Protein 6EDK (pdb70)

Foldseek 3Di:
DLDAAEEEEEADDDVVVQVLVCVSVHHYDYDADDDDPPDPSPPRHQAYEYEHRDDQHAQVNLVVQPLRYKYKAFAPPPAEFEPPRLLVCQQQVHWGWIFIFRDHNDGPQGFTQDIDTDDDDQFDFLQRSVVVRVVRSVVVCSVCVVCSVPSNGSGHGGDPDHDYDYPCVCVVVVVQPPPPRNRGSVSRHNNND

Sequence (193 aa):
QGAMGKILLLGPERKWLRDFLESFEDEVTQYQDKLDKKSAILNNVDFIISSYGYRYIIHPDIVERFKQRAINLHISYLPWNKGADPNLWSFLEDSPKGVTIHYIDSGLDTGEIIVQREVTYYENDTLRTTYERLTQTIEKLFMEYWPLIRLGKIRGIPQPKGGSYHKLKDKEKYLYLLTDGWDTPVQKLIGKAQ

Secondary structure (DSSP, 8-state):
--S--EEEEESS--HHHHHHHHTTT-EEEEE-S---TT-GGGTT--EEEESS--SPPPHHHHHHTTTSEEEEESS-TTTTEES-HHHHHHHTT---EEEEEE--SSSS-S-EEEEEE----TT-BHHHHHHHHHHHHHHHHHHHHHHHTTT----BPPPS---EE-GGGGGGGGGG-TTGGG-BGGGGTTTT-

Radius of gyration: 17.2 Å; Cα contacts (8 Å, |Δi|>4): 354; chains: 1; bounding box: 33×51×35 Å

Nearest PDB structures (foldseek):
  6ci5-assembly1_A  TM=9.972E-01  e=1.605E-40  Anoxybacillus ayderensis G10
  5es7-assembly1_A  TM=9.364E-01  e=2.042E-23  Brevibacillus parabrevis
  5jnf-assembly1_C  TM=9.252E-01  e=1.079E-23  Brevibacillus parabrevis
  5jnf-assembly4_D  TM=9.256E-01  e=3.193E-23  Brevibacillus parabrevis
  6ulz-assembly1_A  TM=9.297E-01  e=3.866E-23  Brevibacillus parabrevis

Solvent-accessible surface area: 10408 Å² total; per-residue (Å²): 179,53,86,148,15,50,5,0,0,0,0,40,91,48,139,97,0,60,59,43,0,65,81,55,114,11,99,10,44,50,58,85,77,148,18,88,102,172,27,75,62,0,75,124,7,66,28,1,0,4,14,40,30,140,83,123,21,80,69,65,3,6,116,111,2,96,82,87,7,0,22,9,16,25,4,60,1,7,89,0,28,18,22,40,16,11,14,8,5,2,0,60,86,14,50,24,1,0,0,0,4,17,20,42,68,35,66,22,55,2,60,10,12,21,51,74,113,14,88,72,138,136,124,11,24,10,112,62,6,84,85,75,7,20,110,20,0,19,128,1,0,71,90,60,2,59,75,6,54,53,54,130,39,188,18,106,102,26,66,210,54,36,28,93,10,127,121,153,53,41,94,146,33,69,155,21,36,104,80,37,128,72,0,40,0,103,102,0,43,26,103,22,189

B-factor: mean 47.23, std 18.49, range [19.39, 134.55]

Structure (mmCIF, N/CA/C/O backbone):
data_6EDK
#
_entry.id   6EDK
#
_cell.length_a   97.200
_cell.length_b   77.300
_cell.length_c   40.460
_cell.angle_alpha   90.000
_cell.angle_beta   103.900
_cell.angle_gamma   90.000
#
_symmetry.space_group_name_H-M   'C 1 2 1'
#
loop_
_entity.id
_entity.type
_entity.pdbx_description
1 polymer 'Formyltransferase PseJ'
2 non-polymer '2-(N-MORPHOLINO)-ETHANESULFONIC ACID'
3 non-polymer 'SULFATE ION'
4 non-polymer 'N-{4-[{[(6S)-2-amino-4-oxo-3,4,5,6,7,8-hexahydropteridin-6-yl]methyl}(formyl)amino]benzoyl}-L-glutamic acid'
5 water water
#
loop_
_atom_site.group_PDB
_atom_site.id
_atom_site.type_symbol
_atom_site.label_atom_id
_atom_site.label_alt_id
_atom_site.label_comp_id
_atom_site.label_asym_id
_atom_site.label_entity_id
_atom_site.label_seq_id
_atom_site.pdbx_PDB_ins_code
_atom_site.Cartn_x
_atom_site.Cartn_y
_atom_site.Cartn_z
_atom_site.occupancy
_atom_site.B_iso_or_equiv
_atom_site.auth_seq_id
_atom_site.auth_comp_id
_atom_site.auth_asym_id
_atom_site.auth_atom_id
_atom_site.pdbx_PDB_model_num
ATOM 1 N N . GLN A 1 22 ? 41.69914 -6.99068 8.98201 1.000 99.75337 22 GLN A N 1
ATOM 2 C CA . GLN A 1 22 ? 41.61544 -6.01211 7.90065 1.000 96.34580 22 GLN A CA 1
ATOM 3 C C . GLN A 1 22 ? 42.46239 -6.45615 6.70633 1.000 97.26911 22 GLN A C 1
ATOM 4 O O . GLN A 1 22 ? 42.95134 -7.58431 6.66798 1.000 103.63833 22 GLN A O 1
ATOM 17 N N . GLY A 1 23 ? 42.63044 -5.54994 5.73978 1.000 95.55136 23 GLY A N 1
ATOM 18 C CA . GLY A 1 23 ? 43.32092 -5.84437 4.50414 1.000 97.83593 23 GLY A CA 1
ATOM 19 C C . GLY A 1 23 ? 42.43068 -6.33319 3.38280 1.000 97.57592 23 GLY A C 1
ATOM 20 O O . GLY A 1 23 ? 42.87046 -6.35224 2.22502 1.000 96.04988 23 GLY A O 1
ATOM 24 N N . ALA A 1 24 ? 41.19415 -6.72011 3.68778 1.000 93.52993 24 ALA A N 1
ATOM 25 C CA . ALA A 1 24 ? 40.25659 -7.20394 2.68676 1.000 90.80842 24 ALA A CA 1
ATOM 26 C C . ALA A 1 24 ? 39.71609 -6.04650 1.85161 1.000 90.85425 24 ALA A C 1
ATOM 27 O O . ALA A 1 24 ? 39.32090 -5.01171 2.40132 1.000 90.08520 24 ALA A O 1
ATOM 34 N N . MET A 1 25 ? 39.68892 -6.23180 0.52499 1.000 88.48416 25 MET A N 1
ATOM 35 C CA . MET A 1 25 ? 39.07777 -5.24665 -0.35852 1.000 82.22280 25 MET A CA 1
ATOM 36 C C . MET A 1 25 ? 37.70084 -4.86822 0.17765 1.000 81.08042 25 MET A C 1
ATOM 37 O O . MET A 1 25 ? 36.91133 -5.73138 0.57096 1.000 81.09828 25 MET A O 1
ATOM 51 N N . GLY A 1 26 ? 37.41594 -3.56544 0.18653 1.000 72.39589 26 GLY A N 1
ATOM 52 C CA . GLY A 1 26 ? 36.21323 -3.05347 0.79520 1.000 64.40398 26 GLY A CA 1
ATOM 53 C C . GLY A 1 26 ? 35.43045 -2.16357 -0.15131 1.000 52.45314 26 GLY A C 1
ATOM 54 O O . GLY A 1 26 ? 35.80869 -1.94276 -1.30835 1.000 51.88836 26 GLY A O 1
ATOM 58 N N . LYS A 1 27 ? 34.30776 -1.68454 0.36350 1.000 47.38848 27 LYS A N 1
ATOM 59 C CA . LYS A 1 27 ? 33.40968 -0.80967 -0.36202 1.000 45.74378 27 LYS A CA 1
ATOM 60 C C . LYS A 1 27 ? 33.32327 0.50164 0.41100 1.000 40.03647 27 LYS A C 1
ATOM 61 O O . LYS A 1 27 ? 32.85005 0.52207 1.55184 1.000 37.74244 27 LYS A O 1
ATOM 80 N N . ILE A 1 28 ? 33.72207 1.59380 -0.23136 1.000 37.54065 28 ILE A N 1
ATOM 81 C CA . ILE A 1 28 ? 33.74128 2.91308 0.42684 1.000 36.55270 28 ILE A CA 1
ATOM 82 C C . ILE A 1 28 ? 32.69307 3.80464 -0.17016 1.000 34.42666 28 ILE A C 1
ATOM 83 O O . ILE A 1 28 ? 32.59436 3.91895 -1.39125 1.000 36.96373 28 ILE A O 1
ATOM 99 N N . LEU A 1 29 ? 31.91179 4.42153 0.67632 1.000 31.58012 29 LEU A N 1
ATOM 100 C CA . LEU A 1 29 ? 30.90038 5.37671 0.28337 1.000 29.98078 29 LEU A CA 1
ATOM 101 C C . LEU A 1 29 ? 31.47087 6.76998 0.58189 1.000 30.37632 29 LEU A C 1
ATOM 102 O O . LEU A 1 29 ? 31.71696 7.06657 1.74587 1.000 29.57018 29 LEU A O 1
ATOM 118 N N . LEU A 1 30 ? 31.57750 7.59833 -0.43949 1.000 30.01214 30 LEU A N 1
ATOM 119 C CA . LEU A 1 30 ? 32.02376 8.99204 -0.31028 1.000 30.64779 30 LEU A CA 1
ATOM 120 C C . LEU A 1 30 ? 30.81523 9.88639 -0.35470 1.000 29.65483 30 LEU A C 1
ATOM 121 O O . LEU A 1 30 ? 30.10040 9.91623 -1.36512 1.000 32.80001 30 LEU A O 1
ATOM 137 N N . LEU A 1 31 ? 30.54258 10.56377 0.75262 1.000 28.90012 31 LEU A N 1
ATOM 138 C CA . LEU A 1 31 ? 29.43931 11.48956 0.83783 1.000 30.28840 31 LEU A CA 1
ATOM 139 C C . LEU A 1 31 ? 29.91672 12.90554 0.56340 1.000 32.59969 31 LEU A C 1
ATOM 140 O O . LEU A 1 31 ? 30.93227 13.35405 1.14628 1.000 31.69469 31 LEU A O 1
ATOM 156 N N . GLY A 1 32 ? 29.17354 13.59948 -0.28936 1.000 31.20578 32 GLY A N 1
ATOM 157 C CA . GLY A 1 32 ? 29.52584 14.93092 -0.71899 1.000 30.71607 32 GLY A CA 1
ATOM 158 C C . GLY A 1 32 ? 29.70005 15.03490 -2.21462 1.000 32.79475 32 GLY A C 1
ATOM 159 O O . GLY A 1 32 ? 29.35152 14.15017 -2.96253 1.000 34.59377 32 GLY A O 1
ATOM 163 N N . PRO A 1 33 ? 30.20522 16.16582 -2.66867 1.000 31.32012 33 PRO A N 1
ATOM 164 C CA . PRO A 1 33 ? 30.38921 16.39282 -4.10253 1.000 33.76374 33 PRO A CA 1
ATOM 165 C C . PRO A 1 33 ? 31.27136 15.33686 -4.73999 1.000 36.95896 33 PRO A C 1
ATOM 166 O O . PRO A 1 33 ? 32.15659 14.77203 -4.09571 1.000 35.67105 33 PRO A O 1
ATOM 177 N N . GLU A 1 34 ? 31.04540 15.07351 -6.04404 1.000 36.12078 34 GLU A N 1
ATOM 178 C CA . GLU A 1 34 ? 31.91247 14.10925 -6.71085 1.000 39.61302 34 GLU A CA 1
ATOM 179 C C . GLU A 1 34 ? 33.30975 14.71693 -6.84678 1.000 38.05777 34 GLU A C 1
ATOM 180 O O . GLU A 1 34 ? 33.46342 15.86849 -7.26865 1.000 38.30169 34 GLU A O 1
ATOM 192 N N . ARG A 1 35 ? 34.30361 13.96655 -6.44423 1.000 33.03617 35 ARG A N 1
ATOM 193 C CA . ARG A 1 35 ? 35.70468 14.33574 -6.57741 1.000 32.18572 35 ARG A CA 1
ATOM 194 C C . ARG A 1 35 ? 36.42752 13.17372 -7.22648 1.000 32.29759 35 ARG A C 1
ATOM 195 O O . ARG A 1 35 ? 36.80518 12.23216 -6.54358 1.000 32.94320 35 ARG A O 1
ATOM 216 N N . LYS A 1 36 ? 36.61184 13.24874 -8.53956 1.000 33.77883 36 LYS A N 1
ATOM 217 C CA . LYS A 1 36 ? 37.26513 12.14962 -9.23696 1.000 39.04510 36 LYS A CA 1
ATOM 218 C C . LYS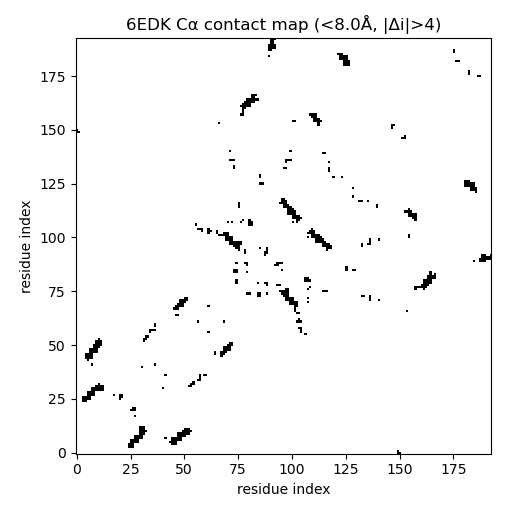 A 1 36 ? 38.63896 11.86223 -8.66995 1.000 37.28492 36 LYS A C 1
ATOM 219 O O . LYS A 1 36 ? 39.02437 10.69314 -8.53943 1.000 34.71597 36 LYS A O 1
ATOM 238 N N . TRP A 1 37 ? 39.41187 12.91007 -8.31268 1.000 33.56210 37 TRP A N 1
ATOM 239 C CA . TRP A 1 37 ? 40.74986 12.63657 -7.81289 1.000 31.94727 37 TRP A CA 1
ATOM 240 C C . TRP A 1 37 ? 40.70424 11.77922 -6.56045 1.000 31.69825 37 TRP A C 1
ATOM 241 O O . TRP A 1 37 ? 41.60487 10.97059 -6.31568 1.000 29.98561 37 TRP A O 1
ATOM 262 N N . LEU A 1 38 ? 39.70040 11.99270 -5.70579 1.000 28.38328 38 LEU A N 1
ATOM 263 C CA . LEU A 1 38 ? 39.60635 11.22062 -4.48010 1.000 27.03931 38 LEU A CA 1
ATOM 264 C C . LEU A 1 38 ? 39.08223 9.79285 -4.72883 1.000 29.37514 38 LEU A C 1
ATOM 265 O O . LEU A 1 38 ? 39.59767 8.81971 -4.15546 1.000 30.02768 38 LEU A O 1
ATOM 281 N N . ARG A 1 39 ? 38.08371 9.67503 -5.58916 1.000 31.85217 39 ARG A N 1
ATOM 282 C CA . ARG A 1 39 ? 37.68976 8.35089 -6.05731 1.000 32.78249 39 ARG A CA 1
ATOM 283 C C . ARG A 1 39 ? 38.88566 7.58180 -6.56773 1.000 32.47647 39 ARG A C 1
ATOM 284 O O . ARG A 1 39 ? 39.16209 6.46526 -6.10481 1.000 34.40202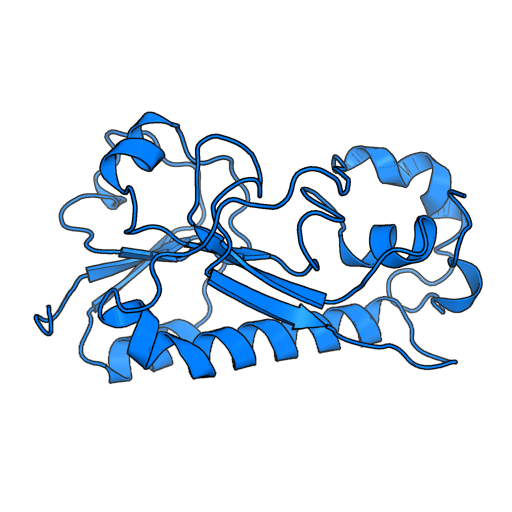 39 ARG A O 1
ATOM 305 N N . ASP A 1 40 ? 39.65913 8.19025 -7.48248 1.000 30.88470 40 ASP A N 1
ATOM 306 C CA . ASP A 1 40 ? 40.81051 7.48824 -8.04913 1.000 35.02243 40 ASP A CA 1
ATOM 307 C C . ASP A 1 40 ? 41.82482 7.12105 -6.98820 1.000 36.02749 40 ASP A C 1
ATOM 308 O O . ASP A 1 40 ? 42.42534 6.04961 -7.04470 1.000 34.28440 40 ASP A O 1
ATOM 317 N N . PHE A 1 41 ? 42.11479 8.05194 -6.05136 1.000 33.53118 41 PHE A N 1
ATOM 318 C CA . PHE A 1 41 ? 43.08385 7.75287 -5.00136 1.000 29.71623 41 PHE A CA 1
ATOM 319 C C . PHE A 1 41 ? 42.64117 6.54010 -4.19651 1.000 32.11221 41 PHE A C 1
ATOM 320 O O . PHE A 1 41 ? 43.42024 5.61152 -3.93424 1.000 33.95818 41 PHE A O 1
ATOM 337 N N . LEU A 1 42 ? 41.37968 6.52290 -3.82780 1.000 30.30608 42 LEU A N 1
ATOM 338 C CA . LEU A 1 42 ? 40.88426 5.44331 -2.99348 1.000 31.46070 42 LEU A CA 1
ATOM 339 C C . LEU A 1 42 ? 40.89899 4.10855 -3.78195 1.000 33.56491 42 LEU A C 1
ATOM 340 O O . LEU A 1 42 ? 41.24335 3.06584 -3.23217 1.000 35.25601 42 LEU A O 1
ATOM 356 N N . GLU A 1 43 ? 40.57322 4.18233 -5.05567 1.000 33.73010 43 GLU A N 1
ATOM 357 C CA . GLU A 1 43 ? 40.56132 2.96745 -5.87908 1.000 42.88909 43 GLU A CA 1
ATOM 358 C C . GLU A 1 43 ? 41.95706 2.45471 -6.14679 1.000 46.79540 43 GLU A C 1
ATOM 359 O O . GLU A 1 43 ? 42.11097 1.26052 -6.37226 1.000 39.68061 43 GLU A O 1
ATOM 371 N N . SER A 1 44 ? 42.99309 3.30576 -6.06720 1.000 41.73596 44 SER A N 1
ATOM 372 C CA . SER A 1 44 ? 44.35229 2.79570 -6.18254 1.000 39.97413 44 SER A CA 1
ATOM 373 C C . SER A 1 44 ? 44.75604 1.92895 -5.01031 1.000 40.68812 44 SER A C 1
ATOM 374 O O . SER A 1 44 ? 45.85351 1.38081 -5.04400 1.000 45.69705 44 SER A O 1
ATOM 382 N N . PHE A 1 45 ? 43.93241 1.80149 -3.96021 1.000 40.87507 45 PHE A N 1
ATOM 383 C CA . PHE A 1 45 ? 44.17639 0.81931 -2.89766 1.000 42.36259 45 PHE A CA 1
ATOM 384 C C . PHE A 1 45 ? 43.37009 -0.47484 -3.12469 1.000 47.90838 45 PHE A C 1
ATOM 385 O O . PHE A 1 45 ? 43.30361 -1.32334 -2.21534 1.000 47.73705 45 PHE A O 1
ATOM 402 N N . GLU A 1 46 ? 42.71629 -0.58813 -4.27535 1.000 49.68350 46 GLU A N 1
ATOM 403 C CA . GLU A 1 46 ? 41.89724 -1.74977 -4.67745 1.000 54.57522 46 GLU A CA 1
ATOM 404 C C . GLU A 1 46 ? 40.54667 -1.81924 -3.98286 1.000 55.68943 46 GLU A C 1
ATOM 405 O O . GLU A 1 46 ? 39.88804 -2.85566 -4.00284 1.000 55.47742 46 GLU A O 1
ATOM 417 N N . ASP A 1 47 ? 40.08639 -0.73261 -3.39144 1.000 49.10633 47 ASP A N 1
ATOM 418 C CA . ASP A 1 47 ? 38.73348 -0.67859 -2.87161 1.000 47.03854 47 ASP A CA 1
ATOM 419 C C . ASP A 1 47 ? 37.79476 -0.18798 -3.95770 1.000 42.98914 47 ASP A C 1
ATOM 420 O O . ASP A 1 47 ? 38.20752 0.43219 -4.94054 1.000 41.23405 47 ASP A O 1
ATOM 429 N N . GLU A 1 48 ? 36.51132 -0.51376 -3.81794 1.000 41.38115 48 GLU A N 1
ATOM 430 C CA . GLU A 1 48 ? 35.52608 -0.01483 -4.74862 1.000 43.36425 48 GLU A CA 1
ATOM 431 C C . GLU A 1 48 ? 34.86040 1.18656 -4.08707 1.000 38.30925 48 GLU A C 1
ATOM 432 O O . GLU A 1 48 ? 34.71416 1.23997 -2.87243 1.000 42.69763 48 GLU A O 1
ATOM 444 N N . VAL A 1 49 ? 34.52633 2.15193 -4.88738 1.000 33.33953 49 VAL A N 1
ATOM 445 C CA . VAL A 1 49 ? 34.02733 3.41719 -4.39875 1.000 38.05881 49 VAL A CA 1
ATOM 446 C C . VAL A 1 49 ? 32.69891 3.75143 -5.03175 1.000 39.38057 49 VAL A C 1
ATOM 447 O O . VAL A 1 49 ? 32.52628 3.64334 -6.24687 1.000 43.26741 49 VAL A O 1
ATOM 460 N N . THR A 1 50 ? 31.78854 4.24090 -4.22024 1.000 30.70937 50 THR A N 1
ATOM 461 C CA . THR A 1 50 ? 30.55936 4.85622 -4.70944 1.000 33.49660 50 THR A CA 1
ATOM 462 C C . THR A 1 50 ? 30.43480 6.20279 -4.05273 1.000 36.54369 50 THR A C 1
ATOM 463 O O . THR A 1 50 ? 30.98961 6.41710 -2.98393 1.000 37.50042 50 THR A O 1
ATOM 474 N N . GLN A 1 51 ? 29.67767 7.09849 -4.69251 1.000 36.48034 51 GLN A N 1
ATOM 475 C CA . GLN A 1 51 ? 29.51580 8.46735 -4.23393 1.000 38.95652 51 GLN A CA 1
ATOM 476 C C . GLN A 1 51 ? 28.04901 8.79109 -4.15112 1.000 39.79101 51 GLN A C 1
ATOM 477 O O . GLN A 1 51 ? 27.25172 8.32295 -4.96410 1.000 36.81422 51 GLN A O 1
ATOM 491 N N . TYR A 1 52 ? 27.71067 9.66899 -3.21074 1.000 34.61578 52 TYR A N 1
ATOM 492 C CA . TYR A 1 52 ? 26.33180 10.10999 -3.01569 1.000 37.38429 52 TYR A CA 1
ATOM 493 C C . TYR A 1 52 ? 26.31476 11.48573 -2.38652 1.000 37.53761 52 TYR A C 1
ATOM 494 O O . TYR A 1 52 ? 27.08340 11.75793 -1.45518 1.000 34.44546 52 TYR A O 1
ATOM 512 N N . GLN A 1 53 ? 25.39910 12.34564 -2.83196 1.000 35.73760 53 GLN A N 1
ATOM 513 C CA . GLN A 1 53 ? 25.34024 13.66016 -2.21953 1.000 39.56567 53 GLN A CA 1
ATOM 514 C C . GLN A 1 53 ? 23.99831 14.06701 -1.63645 1.000 42.41522 53 GLN A C 1
ATOM 515 O O . GLN A 1 53 ? 23.89963 15.17012 -1.10052 1.000 39.30610 53 GLN A O 1
ATOM 529 N N . ASP A 1 54 ? 22.98645 13.19282 -1.63557 1.000 44.16431 54 ASP A N 1
ATOM 530 C CA . ASP A 1 54 ? 21.66358 13.58065 -1.16615 1.000 48.23303 54 ASP A CA 1
ATOM 531 C C . ASP A 1 54 ? 21.39250 13.00918 0.22561 1.000 47.99445 54 ASP A C 1
ATOM 532 O O . ASP A 1 54 ? 22.19268 12.25174 0.78268 1.000 43.57266 54 ASP A O 1
ATOM 541 N N . LYS A 1 55 ? 20.21765 13.33134 0.78769 1.000 46.93062 55 LYS A N 1
ATOM 542 C CA . LYS A 1 55 ? 19.83613 12.80138 2.09320 1.000 46.97859 55 LYS A CA 1
ATOM 543 C C . LYS A 1 55 ? 19.77818 11.28445 2.09078 1.000 46.17996 55 LYS A C 1
ATOM 544 O O . LYS A 1 55 ? 19.52132 10.65317 1.06465 1.000 48.19511 55 LYS A O 1
ATOM 563 N N . LEU A 1 56 ? 20.01109 10.69912 3.26293 1.000 44.72305 56 LEU A N 1
ATOM 564 C CA . LEU A 1 56 ? 20.07940 9.26460 3.44121 1.000 48.61359 56 LEU A CA 1
ATOM 565 C C . LEU A 1 56 ? 19.11558 8.85422 4.53469 1.000 53.69717 56 LEU A C 1
ATOM 566 O O . LEU A 1 56 ? 19.32576 9.18334 5.70346 1.000 48.80845 56 LEU A O 1
ATOM 582 N N . ASP A 1 57 ? 18.07712 8.11511 4.16051 1.000 50.71212 57 ASP A N 1
ATOM 583 C CA . ASP A 1 57 ? 17.29950 7.37665 5.13900 1.000 46.91680 57 ASP A CA 1
ATOM 584 C C . ASP A 1 57 ? 18.13365 6.19692 5.56112 1.000 42.62399 57 ASP A C 1
ATOM 585 O O . ASP A 1 57 ? 18.94917 5.66414 4.78085 1.000 45.97805 57 ASP A O 1
ATOM 594 N N . LYS A 1 58 ? 17.91923 5.73951 6.80001 1.000 45.24228 58 LYS A N 1
ATOM 595 C CA . LYS A 1 58 ? 18.70972 4.61029 7.27998 1.000 51.76975 58 LYS A CA 1
ATOM 596 C C . LYS A 1 58 ? 18.44580 3.32548 6.51022 1.000 50.42606 58 LYS A C 1
ATOM 597 O O . LYS A 1 58 ? 19.28264 2.40392 6.56435 1.000 44.87494 58 LYS A O 1
ATOM 616 N N . LYS A 1 59 ? 17.31467 3.24096 5.79087 1.000 51.65636 59 LYS A N 1
ATOM 617 C CA . LYS A 1 59 ? 17.02954 2.06251 4.96445 1.000 56.84672 59 LYS A CA 1
ATOM 618 C C . LYS A 1 59 ? 17.57175 2.16697 3.54049 1.000 54.80303 59 LYS A C 1
ATOM 619 O O . LYS A 1 59 ? 17.51856 1.16817 2.80314 1.000 45.41828 59 LYS A O 1
ATOM 638 N N . SER A 1 60 ? 18.12112 3.33059 3.14507 1.000 50.54548 60 SER A N 1
ATOM 639 C CA . SER A 1 60 ? 18.61211 3.50025 1.78522 1.000 43.98928 60 SER A CA 1
ATOM 640 C C . SER A 1 60 ? 19.47642 2.33214 1.34957 1.000 44.22702 60 SER A C 1
ATOM 641 O O . SER A 1 60 ? 20.39181 1.91020 2.06527 1.000 40.67792 60 SER A O 1
ATOM 649 N N . ALA A 1 61 ? 19.21133 1.83180 0.13625 1.000 43.90444 61 ALA A N 1
ATOM 650 C CA . ALA A 1 61 ? 20.05888 0.79436 -0.42059 1.000 48.16246 61 ALA A CA 1
ATOM 651 C C . ALA A 1 61 ? 21.47277 1.28370 -0.73322 1.000 45.70107 61 ALA A C 1
ATOM 652 O O . ALA A 1 61 ? 22.37389 0.45387 -0.92415 1.000 45.86172 61 ALA A O 1
ATOM 659 N N . ILE A 1 62 ? 21.68778 2.60146 -0.76912 1.000 42.14077 62 ILE A N 1
ATOM 660 C CA . ILE A 1 62 ? 23.04424 3.15888 -0.95738 1.000 43.83878 62 ILE A CA 1
ATOM 661 C C . ILE A 1 62 ? 24.01939 2.63858 0.11257 1.000 43.61036 62 ILE A C 1
ATOM 662 O O . ILE A 1 62 ? 25.21516 2.45498 -0.14799 1.000 43.99960 62 ILE A O 1
ATOM 678 N N . LEU A 1 63 ? 23.52373 2.36031 1.30333 1.000 39.12946 63 LEU A N 1
ATOM 679 C CA . LEU A 1 63 ? 24.31021 1.87126 2.40190 1.000 42.20027 63 LEU A CA 1
ATOM 680 C C . LEU A 1 63 ? 24.59118 0.37219 2.37351 1.000 47.61873 63 LEU A C 1
ATOM 681 O O . LEU A 1 63 ? 25.44267 -0.09581 3.13708 1.000 39.34673 63 LEU A O 1
ATOM 697 N N . ASN A 1 64 ? 23.92482 -0.40346 1.52358 1.000 47.57371 64 ASN A N 1
ATOM 698 C CA . ASN A 1 64 ? 24.10132 -1.84244 1.61033 1.000 50.09187 64 ASN A CA 1
ATOM 699 C C . ASN A 1 64 ? 25.53097 -2.20811 1.26609 1.000 45.88637 64 ASN A C 1
ATOM 700 O O . ASN A 1 64 ? 26.09031 -1.73192 0.27403 1.000 50.45872 64 ASN A O 1
ATOM 711 N N . ASN A 1 65 ? 26.10078 -3.11841 2.04640 1.000 43.51091 65 ASN A N 1
ATOM 712 C CA . ASN A 1 65 ? 27.41695 -3.67694 1.79451 1.000 49.04261 65 ASN A CA 1
ATOM 713 C C . ASN A 1 65 ? 28.54130 -2.62451 1.85790 1.000 51.49089 65 ASN A C 1
ATOM 714 O O . ASN A 1 65 ? 29.63620 -2.83946 1.31771 1.000 52.31967 65 ASN A O 1
ATOM 725 N N . VAL A 1 66 ? 28.30075 -1.51429 2.50991 1.000 44.77184 66 VAL A N 1
ATOM 726 C CA . VAL A 1 66 ? 29.32100 -0.45861 2.65900 1.000 38.02933 66 VAL A CA 1
ATOM 727 C C . VAL A 1 66 ? 30.19445 -0.78002 3.86363 1.000 40.98931 66 VAL A C 1
ATOM 728 O O . VAL A 1 66 ? 29.70130 -0.99953 4.97265 1.000 44.36896 66 VAL A O 1
ATOM 741 N N . ASP A 1 67 ? 31.50293 -0.74540 3.65363 1.000 40.70902 67 ASP A N 1
ATOM 742 C CA . ASP A 1 67 ? 32.45883 -1.02075 4.70645 1.000 40.73588 67 ASP A CA 1
ATOM 743 C C . ASP A 1 67 ? 32.92540 0.25834 5.42673 1.000 41.68485 67 ASP A C 1
ATOM 744 O O . ASP A 1 67 ? 33.24333 0.19111 6.60868 1.000 44.83067 67 ASP A O 1
ATOM 753 N N . PHE A 1 68 ? 32.91943 1.40857 4.73521 1.000 38.16097 68 PHE A N 1
ATOM 754 C CA . PHE A 1 68 ? 33.51887 2.63346 5.29453 1.000 36.86407 68 PHE A CA 1
ATOM 755 C C . PHE A 1 68 ? 32.87297 3.82613 4.63040 1.000 34.25692 68 PHE A C 1
ATOM 756 O O . PHE A 1 68 ? 32.58011 3.76573 3.43637 1.000 33.72975 68 PHE A O 1
ATOM 773 N N . ILE A 1 69 ? 32.56512 4.86392 5.41568 1.000 32.34875 69 ILE A N 1
ATOM 774 C CA . ILE A 1 69 ? 31.97970 6.09267 4.90153 1.000 29.93400 69 ILE A CA 1
ATOM 775 C C . ILE A 1 69 ? 32.98008 7.23302 5.08534 1.000 30.53141 69 ILE A C 1
ATOM 776 O O . ILE A 1 69 ? 33.54304 7.36871 6.16870 1.000 28.23265 69 ILE A O 1
ATOM 792 N N . ILE A 1 70 ? 33.20334 8.02323 4.03659 1.000 29.58552 70 ILE A N 1
ATOM 793 C CA . ILE A 1 70 ? 34.00980 9.25168 4.13149 1.000 26.21216 70 ILE A CA 1
ATOM 794 C C . ILE A 1 70 ? 33.11858 10.41003 3.72227 1.000 26.99254 70 ILE A C 1
ATOM 795 O O . ILE A 1 70 ? 32.63124 10.46801 2.58884 1.000 28.80467 70 ILE A O 1
ATOM 811 N N A SER A 1 71 ? 32.83699 11.33114 4.64653 0.500 25.77621 71 SER A N 1
ATOM 812 N N B SER A 1 71 ? 32.91557 11.33726 4.64489 0.500 25.74143 71 SER A N 1
ATOM 813 C CA A SER A 1 71 ? 32.09753 12.51146 4.22938 0.500 26.50474 71 SER A CA 1
ATOM 814 C CA B SER A 1 71 ? 32.15681 12.53932 4.38359 0.500 26.73498 71 SER A CA 1
ATOM 815 C C A SER A 1 71 ? 33.05500 13.70556 4.12810 0.500 24.45884 71 SER A C 1
ATOM 816 C C B SER A 1 71 ? 33.13448 13.69236 4.12443 0.500 24.37996 71 SER A C 1
ATOM 817 O O A SER A 1 71 ? 33.89802 13.91630 5.00300 0.500 25.41017 71 SER A O 1
ATOM 818 O O B SER A 1 71 ? 34.08027 13.86856 4.88912 0.500 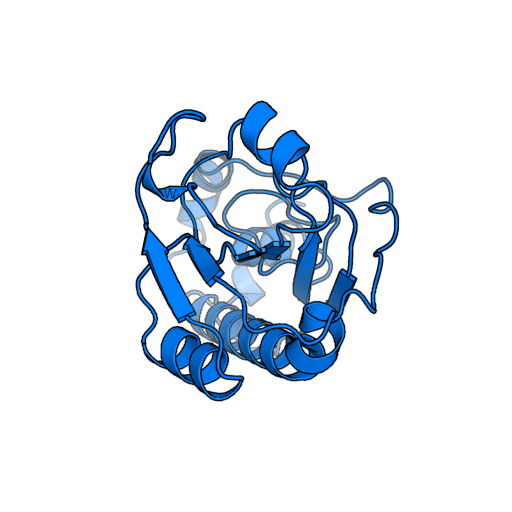25.52918 71 SER A O 1
ATOM 833 N N . TYR A 1 72 ? 32.90944 14.45628 3.06657 1.000 27.19738 72 TYR A N 1
ATOM 834 C CA . TYR A 1 72 ? 33.80418 15.60843 2.75359 1.000 24.88088 72 TYR A CA 1
ATOM 835 C C . TYR A 1 72 ? 32.90828 16.57534 1.99789 1.000 25.89159 72 TYR A C 1
ATOM 836 O O . TYR A 1 72 ? 32.67810 16.41546 0.79573 1.000 28.77381 72 TYR A O 1
ATOM 855 N N . GLY A 1 73 ? 32.36655 17.53684 2.71915 1.000 28.90094 73 GLY A N 1
ATOM 856 C CA . GLY A 1 73 ? 31.44653 18.49580 2.15953 1.000 31.59233 73 GLY A CA 1
ATOM 857 C C . GLY A 1 73 ? 30.02408 17.97793 2.03746 1.000 33.43369 73 GLY A C 1
ATOM 858 O O . GLY A 1 73 ? 29.25487 18.51462 1.24908 1.000 34.64321 73 GLY A O 1
ATOM 862 N N . TYR A 1 74 ? 29.68270 16.91572 2.74624 1.000 33.47272 74 TYR A N 1
ATOM 863 C CA . TYR A 1 74 ? 28.31924 16.38352 2.72830 1.000 34.53636 74 TYR A CA 1
ATOM 864 C C . TYR A 1 74 ? 27.38285 17.36062 3.42500 1.000 36.68888 74 TYR A C 1
ATOM 865 O O . TYR A 1 74 ? 27.67340 17.84718 4.51659 1.000 34.58844 74 TYR A O 1
ATOM 883 N N . ARG A 1 75 ? 26.25246 17.63271 2.80420 1.000 37.76638 75 ARG A N 1
ATOM 884 C CA . ARG A 1 75 ? 25.45056 18.76485 3.20731 1.000 43.41182 75 ARG A CA 1
ATOM 885 C C . ARG A 1 75 ? 24.38022 18.42882 4.23746 1.000 43.19805 75 ARG A C 1
ATOM 886 O O . ARG A 1 75 ? 23.68763 19.34113 4.68862 1.000 44.86481 75 ARG A O 1
ATOM 907 N N . TYR A 1 76 ? 24.24903 17.17912 4.65339 1.000 36.42370 76 TYR A N 1
ATOM 908 C CA . TYR A 1 76 ? 23.19111 16.82016 5.57805 1.000 37.59821 76 TYR A CA 1
ATOM 909 C C . TYR A 1 76 ? 23.71685 16.15531 6.82975 1.000 42.04246 76 TYR A C 1
ATOM 910 O O . TYR A 1 76 ? 24.80315 15.53110 6.85727 1.000 39.40533 76 TYR A O 1
ATOM 928 N N . ILE A 1 77 ? 22.91609 16.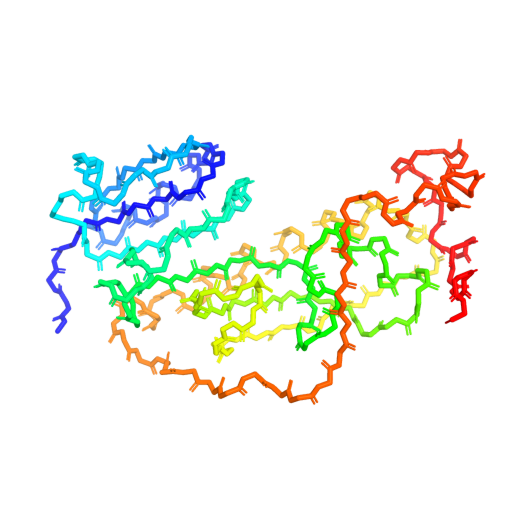28752 7.88238 1.000 43.89194 77 ILE A N 1
ATOM 929 C CA . ILE A 1 77 ? 23.15067 15.56212 9.12069 1.000 43.05735 77 ILE A CA 1
ATOM 930 C C . ILE A 1 77 ? 22.88471 14.08761 8.88279 1.000 42.95730 77 ILE A C 1
ATOM 931 O O . ILE A 1 77 ? 21.86382 13.72229 8.29217 1.000 46.11991 77 ILE A O 1
ATOM 947 N N . ILE A 1 78 ? 23.80990 13.24667 9.28668 1.000 40.72024 78 ILE A N 1
ATOM 948 C CA . ILE A 1 78 ? 23.69269 11.80421 9.13136 1.000 44.03956 78 ILE A CA 1
ATOM 949 C C . ILE A 1 78 ? 22.91305 11.24276 10.31388 1.000 47.55529 78 ILE A C 1
ATOM 950 O O . ILE A 1 78 ? 23.26302 11.46982 11.48489 1.000 39.65287 78 ILE A O 1
ATOM 966 N N . HIS A 1 79 ? 21.86782 10.48047 10.00032 1.000 47.88354 79 HIS A N 1
ATOM 967 C CA . HIS A 1 79 ? 20.92411 10.01060 11.01394 1.000 45.99943 79 HIS A CA 1
ATOM 968 C C . HIS A 1 79 ? 21.61486 9.14632 12.05963 1.000 39.27541 79 HIS A C 1
ATOM 969 O O . HIS A 1 79 ? 22.51365 8.37075 11.73118 1.000 41.42261 79 HIS A O 1
ATOM 983 N N . PRO A 1 80 ? 21.20156 9.23551 13.33726 1.000 42.15990 80 PRO A N 1
ATOM 984 C CA . PRO A 1 80 ? 21.93550 8.52740 14.41088 1.000 45.35363 80 PRO A CA 1
ATOM 985 C C . PRO A 1 80 ? 21.97235 7.02149 14.27836 1.000 44.72085 80 PRO A C 1
ATOM 986 O O . PRO A 1 80 ? 22.94338 6.36194 14.71577 1.000 44.61647 80 PRO A O 1
ATOM 997 N N . ASP A 1 81 ? 20.95369 6.43495 13.64488 1.000 47.67168 81 ASP A N 1
ATOM 998 C CA . ASP A 1 81 ? 20.98635 4.99250 13.42606 1.000 53.72698 81 ASP A CA 1
ATOM 999 C C . ASP A 1 81 ? 22.06333 4.63704 12.41616 1.000 47.37095 81 ASP A C 1
ATOM 1000 O O . ASP A 1 81 ? 22.75745 3.61047 12.54225 1.000 43.70394 81 ASP A O 1
ATOM 1009 N N . ILE A 1 82 ? 22.26475 5.49586 11.41592 1.000 46.45643 82 ILE A N 1
ATOM 1010 C CA . ILE A 1 82 ? 23.39558 5.28770 10.50121 1.000 45.22193 82 ILE A CA 1
ATOM 1011 C C . ILE A 1 82 ? 24.72070 5.43664 11.25039 1.000 40.93156 82 ILE A C 1
ATOM 1012 O O . ILE A 1 82 ? 25.65071 4.61009 11.09374 1.000 37.00286 82 ILE A O 1
ATOM 1028 N N . VAL A 1 83 ? 24.80810 6.47232 12.09991 1.000 40.36245 83 VAL A N 1
ATOM 1029 C CA . VAL A 1 83 ? 26.00040 6.69901 12.92187 1.000 42.59894 83 VAL A CA 1
ATOM 1030 C C . VAL A 1 83 ? 26.32201 5.47632 13.74762 1.000 49.80234 83 VAL A C 1
ATOM 1031 O O . VAL A 1 83 ? 27.47087 5.00024 13.75147 1.000 44.43825 83 VAL A O 1
ATOM 1044 N N . GLU A 1 84 ? 25.29382 4.90264 14.43594 1.000 51.53497 84 GLU A N 1
ATOM 1045 C CA . GLU A 1 84 ? 25.56490 3.73372 15.26449 1.000 51.33118 84 GLU A CA 1
ATOM 1046 C C . GLU A 1 84 ? 25.96557 2.54652 14.41033 1.000 45.71100 84 GLU A C 1
ATOM 1047 O O . GLU A 1 84 ? 26.91476 1.83410 14.73288 1.000 47.53451 84 GLU A O 1
ATOM 1059 N N . ARG A 1 85 ? 25.27627 2.33589 13.28392 1.000 43.40245 85 ARG A N 1
ATOM 1060 C CA . ARG A 1 85 ? 25.62124 1.19567 12.43884 1.000 47.81298 85 ARG A CA 1
ATOM 1061 C C . ARG A 1 85 ? 27.04774 1.28591 11.95064 1.000 48.62644 85 ARG A C 1
ATOM 1062 O O . ARG A 1 85 ? 27.71491 0.26941 11.76324 1.000 42.18750 85 ARG A O 1
ATOM 1083 N N . PHE A 1 86 ? 27.54441 2.49878 11.72219 1.000 46.53051 86 PHE A N 1
ATOM 1084 C CA . PHE A 1 86 ? 28.89115 2.65017 11.19024 1.000 47.37174 86 PHE A CA 1
ATOM 1085 C C . PHE A 1 86 ? 29.89124 3.16317 12.22457 1.000 51.53613 86 PHE A C 1
ATOM 1086 O O . PHE A 1 86 ? 30.92574 3.70968 11.84197 1.000 43.62232 86 PHE A O 1
ATOM 1103 N N . LYS A 1 87 ? 29.63600 2.94494 13.51407 1.000 52.39759 87 LYS A N 1
ATOM 1104 C CA . LYS A 1 87 ? 30.62236 3.26021 14.54681 1.000 54.11054 87 LYS A CA 1
ATOM 1105 C C . LYS A 1 87 ? 32.00538 2.79664 14.12864 1.000 51.14342 87 LYS A C 1
ATOM 1106 O O . LYS A 1 87 ? 32.19284 1.65018 13.69762 1.000 46.19900 87 LYS A O 1
ATOM 1125 N N . GLN A 1 88 ? 32.97058 3.70993 14.24557 1.000 46.13815 88 GLN A N 1
ATOM 1126 C CA . GLN A 1 88 ? 34.38472 3.47030 13.93993 1.000 42.43476 88 GLN A CA 1
ATOM 1127 C C . GLN A 1 88 ? 34.59906 3.10013 12.46794 1.000 39.52720 88 GLN A C 1
ATOM 1128 O O . GLN A 1 88 ? 35.67948 2.64164 12.06311 1.000 38.79027 88 GLN A O 1
ATOM 1142 N N . ARG A 1 89 ? 33.61378 3.39002 11.62494 1.000 38.10415 89 ARG A N 1
ATOM 1143 C CA . ARG A 1 89 ? 33.72876 3.13574 10.20874 1.000 42.47925 89 ARG A CA 1
ATOM 1144 C C . ARG A 1 89 ? 33.25726 4.32267 9.38847 1.000 39.40401 89 ARG A C 1
ATOM 1145 O O . ARG A 1 89 ? 33.03236 4.16703 8.18930 1.000 37.45406 89 ARG A O 1
ATOM 1166 N N . ALA A 1 90 ? 33.05582 5.48511 10.01838 1.000 34.48801 90 ALA A N 1
ATOM 1167 C CA . ALA A 1 90 ? 32.60742 6.67262 9.29796 1.000 32.89052 90 ALA A CA 1
ATOM 1168 C C . ALA A 1 90 ? 33.38963 7.90348 9.79176 1.000 30.07533 90 ALA A C 1
ATOM 1169 O O . ALA A 1 90 ? 33.33802 8.22096 10.98073 1.000 29.94956 90 ALA A O 1
ATOM 1176 N N . ILE A 1 91 ? 34.03139 8.61369 8.86510 1.000 28.77626 91 ILE A N 1
ATOM 1177 C CA . ILE A 1 91 ? 34.84833 9.77872 9.19904 1.000 28.11194 91 ILE A CA 1
ATOM 1178 C C . ILE A 1 91 ? 34.36732 10.98258 8.41283 1.000 28.72457 91 ILE A C 1
ATOM 1179 O O . ILE A 1 91 ? 33.77503 10.83822 7.36495 1.000 29.22220 91 ILE A O 1
ATOM 1195 N N . ASN A 1 92 ? 34.73408 12.19007 8.88018 1.000 27.98016 92 ASN A N 1
ATOM 1196 C CA . ASN A 1 92 ? 34.35491 13.42908 8.22895 1.000 24.59322 92 ASN A CA 1
ATOM 1197 C C . ASN A 1 92 ? 35.63284 14.30704 8.18503 1.000 22.45120 92 ASN A C 1
ATOM 1198 O O . ASN A 1 92 ? 36.46874 14.21321 9.11838 1.000 27.14447 92 ASN A O 1
ATOM 1209 N N . LEU A 1 93 ? 35.78219 15.02682 7.08029 1.000 25.45703 93 LEU A N 1
ATOM 1210 C CA . LEU A 1 93 ? 36.86407 16.00826 6.82623 1.000 24.35126 93 LEU A CA 1
ATOM 1211 C C . LEU A 1 93 ? 36.30444 17.41075 6.98714 1.000 25.71594 93 LEU A C 1
ATOM 1212 O O . LEU A 1 93 ? 35.48730 17.88155 6.17388 1.000 28.77339 93 LEU A O 1
ATOM 1228 N N . HIS A 1 94 ? 36.76073 18.12862 8.03948 1.000 22.68193 94 HIS A N 1
ATOM 1229 C CA . HIS A 1 94 ? 36.21266 19.41329 8.44584 1.000 23.22891 94 HIS A CA 1
ATOM 1230 C C . HIS A 1 94 ? 37.35229 20.42071 8.49414 1.000 21.89451 94 HIS A C 1
ATOM 1231 O O . HIS A 1 94 ? 38.35605 20.15335 9.13484 1.000 28.19020 94 HIS A O 1
ATOM 1245 N N . ILE A 1 95 ? 37.18382 21.54502 7.84211 1.000 24.56536 95 ILE A N 1
ATOM 1246 C CA . ILE A 1 95 ? 38.26826 22.51982 7.74874 1.000 22.75104 95 ILE A CA 1
ATOM 1247 C C . ILE A 1 95 ? 38.24370 23.52295 8.89392 1.000 23.65403 95 ILE A C 1
ATOM 1248 O O . ILE A 1 95 ? 38.34717 24.74335 8.68455 1.000 27.01372 95 ILE A O 1
ATOM 1264 N N . SER A 1 96 ? 38.16726 23.01074 10.10939 1.000 26.12494 96 SER A N 1
ATOM 1265 C CA . SER A 1 96 ? 38.50841 23.78825 11.28189 1.000 23.72587 96 SER A CA 1
ATOM 1266 C C . SER A 1 96 ? 39.42557 22.96316 12.18171 1.000 23.78074 96 SER A C 1
ATOM 1267 O O . SER A 1 96 ? 39.60330 21.75632 12.03283 1.000 26.39966 96 SER A O 1
ATOM 1275 N N . TYR A 1 97 ? 40.05084 23.64777 13.12235 1.000 24.62793 97 TYR A N 1
ATOM 1276 C CA . TYR A 1 97 ? 40.83347 23.04590 14.18350 1.000 22.50635 97 TYR A CA 1
ATOM 1277 C C . TYR A 1 97 ? 39.85594 22.73593 15.31397 1.000 23.41090 97 TYR A C 1
ATOM 1278 O O . TYR A 1 97 ? 39.63580 23.53440 16.20389 1.000 27.06110 97 TYR A O 1
ATOM 1296 N N . LEU A 1 98 ? 39.21791 21.57200 15.26687 1.000 24.79941 98 LEU A N 1
ATOM 1297 C CA . LEU A 1 98 ? 38.22723 21.27921 16.31405 1.000 25.96418 98 LEU A CA 1
ATOM 1298 C C . LEU A 1 98 ? 38.95428 21.19282 17.66745 1.000 25.68539 98 LEU A C 1
ATOM 1299 O O . LEU A 1 98 ? 40.09505 20.68162 17.75903 1.000 26.43060 98 LEU A O 1
ATOM 1315 N N . PRO A 1 99 ? 38.26784 21.55128 18.78157 1.000 27.97671 99 PRO A N 1
ATOM 1316 C CA . PRO A 1 99 ? 36.83933 21.86036 18.86139 1.000 29.78743 99 PRO A CA 1
ATOM 1317 C C . PRO A 1 99 ? 36.36194 23.22871 18.43639 1.000 29.26999 99 PRO A C 1
ATOM 1318 O O . PRO A 1 99 ? 35.16331 23.49977 18.54945 1.000 30.60175 99 PRO A O 1
ATOM 1329 N N . TRP A 1 100 ? 37.24775 24.09640 17.94047 1.000 27.18211 100 TRP A N 1
ATOM 1330 C CA . TRP A 1 100 ? 36.81314 25.41784 17.49101 1.000 24.48127 100 TRP A CA 1
ATOM 1331 C C . TRP A 1 100 ? 36.12345 25.31115 16.14474 1.000 25.79897 100 TRP A C 1
ATOM 1332 O O . TRP A 1 100 ? 36.48121 24.47987 15.30147 1.000 26.70226 100 TRP A O 1
ATOM 1353 N N . ASN A 1 101 ? 35.09703 26.12355 15.95157 1.000 26.40293 101 ASN A N 1
ATOM 1354 C CA . ASN A 1 101 ? 34.42900 26.26121 14.65366 1.000 26.62179 101 ASN A CA 1
ATOM 1355 C C . ASN A 1 101 ? 33.83535 24.97156 14.14452 1.000 29.88613 101 ASN A C 1
ATOM 1356 O O . ASN A 1 101 ? 33.92355 24.65380 12.96197 1.000 26.60764 101 ASN A O 1
ATOM 1367 N N . LYS A 1 102 ? 33.16586 24.24000 15.04249 1.000 27.93406 102 LYS A N 1
ATOM 1368 C CA . LYS A 1 102 ? 32.16220 23.29331 14.60526 1.000 28.78464 102 LYS A CA 1
ATOM 1369 C C . LYS A 1 102 ? 31.09193 23.99671 13.77891 1.000 29.45669 102 LYS A C 1
ATOM 1370 O O . LYS A 1 102 ? 30.84129 25.18543 13.92077 1.000 30.53476 102 LYS A O 1
ATOM 1389 N N . GLY A 1 103 ? 30.50518 23.25058 12.84925 1.000 31.38978 103 GLY A N 1
ATOM 1390 C CA . GLY A 1 103 ? 29.44215 23.79886 12.03244 1.000 34.88263 103 GLY A CA 1
ATOM 1391 C C . GLY A 1 103 ? 29.85640 24.55972 10.79532 1.000 34.97921 103 GLY A C 1
ATOM 1392 O O . GLY A 1 103 ? 30.80098 24.19816 10.10485 1.000 33.82929 103 GLY A O 1
ATOM 1396 N N . ALA A 1 104 ? 29.17301 25.66168 10.53728 1.000 34.90992 104 ALA A N 1
ATOM 1397 C CA . ALA A 1 104 ? 29.22552 26.35679 9.27338 1.000 36.27500 104 ALA A CA 1
ATOM 1398 C C . ALA A 1 104 ? 30.30017 27.43763 9.22176 1.000 33.42927 104 ALA A C 1
ATOM 1399 O O . ALA A 1 104 ? 30.70981 27.99878 10.24434 1.000 32.40759 104 ALA A O 1
ATOM 1406 N N . ASP A 1 105 ? 30.75457 27.71833 7.99950 1.000 32.91233 105 ASP A N 1
ATOM 1407 C CA . ASP A 1 105 ? 31.68784 28.80471 7.72126 1.000 30.78049 105 ASP A CA 1
ATOM 1408 C C . ASP A 1 105 ? 32.88628 28.83209 8.68589 1.000 27.76747 105 ASP A C 1
ATOM 1409 O O . ASP A 1 105 ? 33.25685 29.87990 9.20547 1.000 27.30535 105 ASP A O 1
ATOM 1418 N N . PRO A 1 106 ? 33.54020 27.68930 8.91068 1.000 27.15472 106 PRO A N 1
ATOM 1419 C CA . PRO A 1 106 ? 34.59084 27.70568 9.91920 1.000 25.02219 106 PRO A CA 1
ATOM 1420 C C . PRO A 1 106 ? 35.73827 28.63365 9.57361 1.000 26.20844 106 PRO A C 1
ATOM 1421 O O . PRO A 1 106 ? 36.32442 29.22426 10.48786 1.000 28.45544 106 PRO A O 1
ATOM 1432 N N . ASN A 1 107 ? 36.08141 28.78158 8.29280 1.000 25.19915 107 ASN A N 1
ATOM 1433 C CA . ASN A 1 107 ? 37.20932 29.65029 7.95523 1.000 26.01581 107 ASN A CA 1
ATOM 1434 C C . ASN A 1 107 ? 36.89814 31.08483 8.34028 1.000 26.98370 107 ASN A C 1
ATOM 1435 O O . ASN A 1 107 ? 37.70913 31.77198 8.96732 1.000 27.24855 107 ASN A O 1
ATOM 1446 N N . LEU A 1 108 ? 35.72962 31.56607 7.93238 1.000 27.95094 108 LEU A N 1
ATOM 1447 C CA . LEU A 1 108 ? 35.34334 32.93153 8.31259 1.000 26.15882 108 LEU A CA 1
ATOM 1448 C C . LEU A 1 108 ? 35.32164 33.11516 9.82609 1.000 26.88190 108 LEU A C 1
ATOM 1449 O O . LEU A 1 108 ? 35.87971 34.08312 10.34486 1.000 27.82076 108 LEU A O 1
ATOM 1465 N N . TRP A 1 109 ? 34.70659 32.19880 10.55532 1.000 28.52961 109 TRP A N 1
ATOM 1466 C CA . TRP A 1 109 ? 34.58833 32.37075 12.00001 1.000 30.90967 109 TRP A CA 1
ATOM 1467 C C . TRP A 1 109 ? 35.92413 32.29540 12.70948 1.000 30.24871 109 TRP A C 1
ATOM 1468 O O . TRP A 1 109 ? 36.09992 32.92895 13.76948 1.000 29.94108 109 TRP A O 1
ATOM 1489 N N . SER A 1 110 ? 36.90313 31.54846 12.13201 1.000 26.54625 110 SER A N 1
ATOM 1490 C CA . SER A 1 110 ? 38.21782 31.51681 12.71785 1.000 21.61163 110 SER A CA 1
ATOM 1491 C C . SER A 1 110 ? 38.86637 32.88720 12.70680 1.000 26.53422 110 SER A C 1
ATOM 1492 O O . SER A 1 110 ? 39.67186 33.18738 13.58297 1.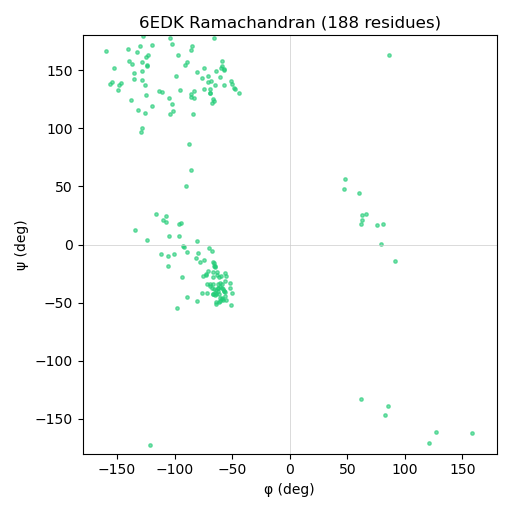000 27.95951 110 SER A O 1
ATOM 1500 N N . PHE A 1 111 ? 38.48941 33.75180 11.77401 1.000 27.53114 111 PHE A N 1
ATOM 1501 C CA . PHE A 1 111 ? 39.00099 35.12284 11.75881 1.000 29.56784 111 PHE A CA 1
ATOM 1502 C C . PHE A 1 111 ? 38.13509 36.05872 12.59451 1.000 33.38317 111 PHE A C 1
ATOM 1503 O O . PHE A 1 111 ? 38.66660 36.82365 13.42337 1.000 32.14859 111 PHE A O 1
ATOM 1520 N N . LEU A 1 112 ? 36.80894 35.95906 12.43060 1.000 32.89902 112 LEU A N 1
ATOM 1521 C CA . LEU A 1 112 ? 35.91666 36.82102 13.19521 1.000 37.03053 112 LEU A CA 1
ATOM 1522 C C . LEU A 1 112 ? 36.13186 36.67388 14.69406 1.000 41.11571 112 LEU A C 1
ATOM 1523 O O . LEU A 1 112 ? 36.10553 37.66944 15.43208 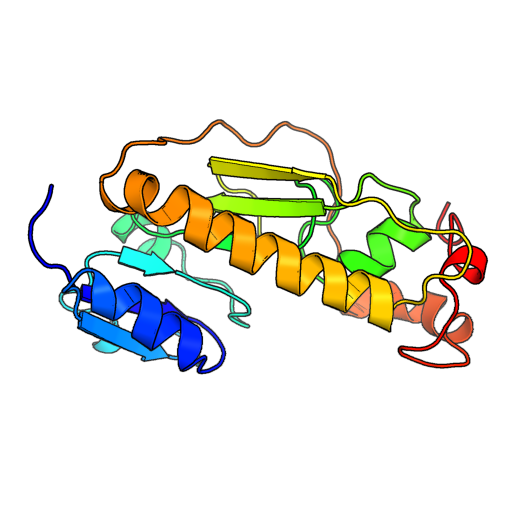1.000 41.23558 112 LEU A O 1
ATOM 1539 N N . GLU A 1 113 ? 36.34994 35.45268 15.18088 1.000 35.99410 113 GLU A N 1
ATOM 1540 C CA . GLU A 1 113 ? 36.52189 35.18282 16.60320 1.000 36.90075 113 GLU A CA 1
ATOM 1541 C C . GLU A 1 113 ? 37.97217 34.92189 16.97568 1.000 36.81717 113 GLU A C 1
ATOM 1542 O O . GLU A 1 113 ? 38.24040 34.58423 18.12845 1.000 36.41810 113 GLU A O 1
ATOM 1554 N N . ASP A 1 114 ? 38.91001 35.12053 16.03801 1.000 33.61268 114 ASP A N 1
ATOM 1555 C CA . ASP A 1 114 ? 40.35422 35.03268 16.22142 1.000 36.52009 114 ASP A CA 1
ATOM 1556 C C . ASP A 1 114 ? 40.70996 33.73938 16.96153 1.000 35.37602 114 ASP A C 1
ATOM 1557 O O . ASP A 1 114 ? 41.36338 33.73661 17.99336 1.000 36.82986 114 ASP A O 1
ATOM 1566 N N . SER A 1 115 ? 40.27439 32.60849 16.38129 1.000 31.26887 115 SER A N 1
ATOM 1567 C CA . SER A 1 115 ? 40.44149 31.31311 16.99187 1.000 29.56986 115 SER A CA 1
ATOM 1568 C C . SER A 1 115 ? 41.59698 30.55177 16.33550 1.000 28.35711 115 SER A C 1
ATOM 1569 O O . SER A 1 115 ? 42.20008 30.99159 15.36760 1.000 29.86421 115 SER A O 1
ATOM 1577 N N . PRO A 1 116 ? 41.97201 29.41309 16.86998 1.000 26.77801 116 PRO A N 1
ATOM 1578 C CA . PRO A 1 116 ? 42.92560 28.58127 16.14650 1.000 27.53169 116 PRO A CA 1
ATOM 1579 C C . PRO A 1 116 ? 42.37444 28.21549 14.76877 1.000 26.32145 116 PRO A C 1
ATOM 1580 O O . PRO A 1 116 ? 41.15433 28.11209 14.55816 1.000 28.73787 116 PRO A O 1
ATOM 1591 N N . LYS A 1 117 ? 43.29288 27.96363 13.85595 1.000 26.19723 117 LYS A N 1
ATOM 1592 C CA . LYS A 1 117 ? 42.93277 27.69326 12.46911 1.000 27.72730 117 LYS A CA 1
ATOM 1593 C C . LYS A 1 117 ? 43.57420 26.42496 11.97852 1.000 22.93363 117 LYS A C 1
ATOM 1594 O O . LYS A 1 117 ? 44.72010 26.11249 12.33384 1.000 27.19950 117 LYS A O 1
ATOM 1613 N N . GLY A 1 118 ? 42.83423 25.66244 11.18742 1.000 22.93809 118 GLY A N 1
ATOM 1614 C CA . GLY A 1 118 ? 43.38393 24.39917 10.72397 1.000 24.07422 118 GLY A CA 1
ATOM 1615 C C . GLY A 1 118 ? 42.24567 23.44256 10.29214 1.000 19.79875 118 GLY A C 1
ATOM 1616 O O . GLY A 1 118 ? 41.13642 23.87189 9.91556 1.000 27.63226 118 GLY A O 1
ATOM 1620 N N . VAL A 1 119 ? 42.62509 22.19894 10.21940 1.000 24.73114 119 VAL A N 1
ATOM 1621 C CA . VAL A 1 119 ? 41.76225 21.17275 9.61523 1.000 19.39055 119 VAL A CA 1
ATOM 1622 C C . VAL A 1 119 ? 41.78180 19.91016 10.47387 1.000 24.57396 119 VAL A C 1
ATOM 1623 O O . VAL A 1 119 ? 42.75350 19.60039 11.15691 1.000 31.26335 119 VAL A O 1
ATOM 1636 N N . THR A 1 120 ? 40.70904 19.09655 10.36653 1.000 22.38391 120 THR A N 1
ATOM 1637 C CA . THR A 1 120 ? 40.53623 17.99680 11.30506 1.000 23.62939 120 THR A CA 1
ATOM 1638 C C . THR A 1 120 ? 39.80442 16.84113 10.60979 1.000 23.80623 120 THR A C 1
ATOM 1639 O O . THR A 1 120 ? 38.82385 17.08166 9.92254 1.000 28.68735 120 THR A O 1
ATOM 1650 N N . ILE A 1 121 ? 40.30686 15.64080 10.77572 1.000 25.36469 121 ILE A N 1
ATOM 1651 C CA . ILE A 1 121 ? 39.60851 14.40953 10.39116 1.000 23.79408 121 ILE A CA 1
ATOM 1652 C C . ILE A 1 121 ? 39.11135 13.77157 11.67304 1.000 25.76870 121 ILE A C 1
ATOM 1653 O O . ILE A 1 121 ? 39.89342 13.63579 12.62618 1.000 29.44388 121 ILE A O 1
ATOM 1669 N N . HIS A 1 122 ? 37.81510 13.48927 11.74186 1.000 26.59728 122 HIS A N 1
ATOM 1670 C CA . HIS A 1 122 ? 37.23681 13.00791 12.98125 1.000 26.21889 122 HIS A CA 1
ATOM 1671 C C . HIS A 1 122 ? 36.22121 11.88549 12.63773 1.000 28.80422 122 HIS A C 1
ATOM 1672 O O . HIS A 1 122 ? 35.71334 11.80554 11.51555 1.000 28.13006 122 HIS A O 1
ATOM 1686 N N . TYR A 1 123 ? 35.95192 11.03675 13.62039 1.000 31.40691 123 TYR A N 1
ATOM 1687 C CA . TYR A 1 123 ? 34.83819 10.07717 13.48821 1.000 31.16184 123 TYR A CA 1
ATOM 1688 C C . TYR A 1 123 ? 33.52378 10.81168 13.57043 1.000 34.14775 123 TYR A C 1
ATOM 1689 O O . TYR A 1 123 ? 33.37420 11.76075 14.33851 1.000 33.09651 123 TYR A O 1
ATOM 1707 N N . ILE A 1 124 ? 32.54335 10.34148 12.80341 1.000 33.33970 124 ILE A N 1
ATOM 1708 C CA . ILE A 1 124 ? 31.21699 10.91756 12.81681 1.000 33.00994 124 ILE A CA 1
ATOM 1709 C C . ILE A 1 124 ? 30.43639 10.32737 13.97717 1.000 40.19404 124 ILE A C 1
ATOM 1710 O O . ILE A 1 124 ? 30.31282 9.09731 14.10054 1.000 41.32871 124 ILE A O 1
ATOM 1726 N N . ASP A 1 125 ? 29.89688 11.18627 14.81064 1.000 39.40178 125 ASP A N 1
ATOM 1727 C CA . ASP A 1 125 ? 28.97016 10.75860 15.86247 1.000 42.48465 125 ASP A CA 1
ATOM 1728 C C . ASP A 1 125 ? 27.68170 11.50936 15.61889 1.000 42.50316 125 ASP A C 1
ATOM 1729 O O . ASP A 1 125 ? 27.50555 12.13564 14.56835 1.000 39.35580 125 ASP A O 1
ATOM 1738 N N . SER A 1 126 ? 26.73415 11.39214 16.56769 1.000 45.26940 126 SER A N 1
ATOM 1739 C CA . SER A 1 126 ? 25.37087 11.85137 16.29112 1.000 46.63266 126 SER A CA 1
ATOM 1740 C C . SER A 1 126 ? 25.28283 13.35786 16.25928 1.000 44.87950 126 SER A C 1
ATOM 1741 O O . SER A 1 126 ? 24.42834 13.90349 15.58818 1.000 43.45351 126 SER A O 1
ATOM 1749 N N . GLY A 1 127 ? 26.19622 14.05430 16.95653 1.000 47.26857 127 GLY A N 1
ATOM 1750 C CA . GLY A 1 127 ? 26.22084 15.49496 16.86199 1.000 43.20927 127 GLY A CA 1
ATOM 1751 C C . GLY A 1 127 ? 27.01098 16.00331 15.66879 1.000 43.78907 127 GLY A C 1
ATOM 1752 O O . GLY A 1 127 ? 27.70641 15.23609 14.99760 1.000 45.11063 127 GLY A O 1
ATOM 1756 N N . LEU A 1 128 ? 26.91073 17.31737 15.42481 1.000 43.87881 128 LEU A N 1
ATOM 1757 C CA . LEU A 1 128 ? 27.58757 17.95271 14.29011 1.000 43.36001 128 LEU A CA 1
ATOM 1758 C C . LEU A 1 128 ? 29.03356 18.28536 14.65465 1.000 40.25318 128 LEU A C 1
ATOM 1759 O O . LEU A 1 128 ? 29.28729 19.19569 15.45963 1.000 34.75594 128 LEU A O 1
ATOM 1775 N N . ASP A 1 129 ? 29.98462 17.58723 14.01662 1.000 40.67166 129 ASP A N 1
ATOM 1776 C CA . ASP A 1 129 ? 31.42595 17.84728 14.13082 1.000 39.53841 129 ASP A CA 1
ATOM 1777 C C . ASP A 1 129 ? 31.92725 17.64419 15.54037 1.000 38.75745 129 ASP A C 1
ATOM 1778 O O . ASP A 1 129 ? 32.94136 18.16920 15.90135 1.000 34.97033 129 ASP A O 1
ATOM 1787 N N . THR A 1 130 ? 31.22519 16.80700 16.33677 1.000 37.21807 130 THR A N 1
ATOM 1788 C CA . THR A 1 130 ? 31.56785 16.52244 17.72059 1.000 35.63815 130 THR A CA 1
ATOM 1789 C C . THR A 1 130 ? 32.29631 15.20099 17.94256 1.000 35.54183 130 THR A C 1
ATOM 1790 O O . THR A 1 130 ? 32.79293 14.96552 19.05736 1.000 37.75622 130 THR A O 1
ATOM 1801 N N . GLY A 1 131 ? 32.42593 14.34260 16.92302 1.000 35.42525 131 GLY A N 1
ATOM 1802 C CA . GLY A 1 131 ? 33.03958 13.02908 17.10348 1.000 36.12223 131 GLY A CA 1
ATOM 1803 C C . GLY A 1 131 ? 34.52968 13.02669 17.45948 1.000 36.37936 131 GLY A C 1
ATOM 1804 O O . GLY A 1 131 ? 35.21906 14.05319 17.50818 1.000 37.77764 131 GLY A O 1
ATOM 1808 N N . GLU A 1 132 ? 35.05233 11.81701 17.67110 1.000 33.46250 132 GLU A N 1
ATOM 1809 C CA . GLU A 1 132 ? 36.42917 11.65510 18.14790 1.000 34.28004 132 GLU A CA 1
ATOM 1810 C C . GLU A 1 132 ? 37.45613 12.08244 17.09254 1.000 32.00270 132 GLU A C 1
ATOM 1811 O O . GLU A 1 132 ? 37.27362 11.87891 15.90290 1.000 29.65146 132 GLU A O 1
ATOM 1823 N N . ILE A 1 133 ? 38.51177 12.73262 17.53834 1.000 30.26045 133 ILE A N 1
ATOM 1824 C CA . ILE A 1 133 ? 39.53020 13.28253 16.64384 1.000 26.96937 133 ILE A CA 1
ATOM 1825 C C . ILE A 1 133 ? 40.52912 12.20575 16.26659 1.000 29.31635 133 ILE A C 1
ATOM 1826 O O . ILE A 1 133 ? 41.05389 11.47605 17.13733 1.000 29.78204 133 ILE A O 1
ATOM 1842 N N . ILE A 1 134 ? 40.81461 12.10725 14.95763 1.000 27.62717 134 ILE A N 1
ATOM 1843 C CA . ILE A 1 134 ? 41.78853 11.16217 14.43285 1.000 27.74790 134 ILE A CA 1
ATOM 1844 C C . ILE A 1 134 ? 43.13491 11.83125 14.19927 1.000 26.34883 134 ILE A C 1
ATOM 1845 O O . ILE A 1 134 ? 44.15735 11.37827 14.73515 1.000 26.40178 134 ILE A O 1
ATOM 1861 N N . VAL A 1 135 ? 43.13361 12.92042 13.42938 1.000 26.78389 135 VAL A N 1
ATOM 1862 C CA . VAL A 1 135 ? 44.32826 13.74817 13.23989 1.000 27.37906 135 VAL A CA 1
ATOM 1863 C C . VAL A 1 135 ? 43.89295 15.16450 12.92326 1.000 24.51277 135 VAL A C 1
ATOM 1864 O O . VAL A 1 135 ? 42.83880 15.37796 12.33703 1.000 27.01475 135 VAL A O 1
ATOM 1877 N N . GLN A 1 136 ? 44.73370 16.13324 13.28351 1.000 21.76810 136 GLN A N 1
ATOM 1878 C CA . GLN A 1 136 ? 44.44940 17.50950 12.93796 1.000 25.55458 136 GLN A CA 1
ATOM 1879 C C . GLN A 1 136 ? 45.74862 18.17857 12.54125 1.000 22.40926 136 GLN A C 1
ATOM 1880 O O . GLN A 1 136 ? 46.84144 17.63668 12.77582 1.000 28.52613 136 GLN A O 1
ATOM 1894 N N . ARG A 1 137 ? 45.61794 19.38750 11.95760 1.000 25.94448 137 ARG A N 1
ATOM 1895 C CA . ARG A 1 137 ? 46.80576 20.18395 11.62693 1.000 25.01667 137 ARG A CA 1
ATOM 1896 C C . ARG A 1 137 ? 46.51276 21.64377 11.72734 1.000 24.90096 137 ARG A C 1
ATOM 1897 O O . ARG A 1 137 ? 45.49944 22.11158 11.22338 1.000 28.62931 137 ARG A O 1
ATOM 1918 N N . GLU A 1 138 ? 47.43766 22.39658 12.31253 1.000 23.99856 138 GLU A N 1
ATOM 1919 C CA . GLU A 1 138 ? 47.21062 23.84568 12.31569 1.000 23.08836 138 GLU A CA 1
ATOM 1920 C C . GLU A 1 138 ? 47.62813 24.43075 10.96285 1.000 24.35587 138 GLU A C 1
ATOM 1921 O O . GLU A 1 138 ? 48.49146 23.90332 10.27443 1.000 28.61111 138 GLU A O 1
ATOM 1933 N N . VAL A 1 139 ? 46.95415 25.48894 10.54738 1.000 25.61183 139 VAL A N 1
ATOM 1934 C CA . VAL A 1 139 ? 47.23081 26.17354 9.29592 1.000 26.24495 139 VAL A CA 1
ATOM 1935 C C . VAL A 1 139 ? 47.30216 27.65341 9.63277 1.000 30.96640 139 VAL A C 1
ATOM 1936 O O . VAL A 1 139 ? 46.28410 28.24880 9.99471 1.000 34.76927 139 VAL A O 1
ATOM 1949 N N . THR A 1 140 ? 48.45493 28.22375 9.45237 1.000 34.90152 140 THR A N 1
ATOM 1950 C CA . THR A 1 140 ? 48.66040 29.63819 9.69460 1.000 36.52228 140 THR A CA 1
ATOM 1951 C C . THR A 1 140 ? 48.29706 30.46207 8.46389 1.000 30.21188 140 THR A C 1
ATOM 1952 O O . THR A 1 140 ? 48.08211 29.97427 7.36183 1.000 31.87442 140 THR A O 1
ATOM 1963 N N . TYR A 1 141 ? 48.21003 31.75426 8.68120 1.000 29.09273 141 TYR A N 1
ATOM 1964 C CA . TYR A 1 141 ? 47.86746 32.67236 7.62428 1.000 28.17282 141 TYR A CA 1
ATOM 1965 C C . TYR A 1 141 ? 48.88594 33.80833 7.62044 1.000 30.04953 141 TYR A C 1
ATOM 1966 O O . TYR A 1 141 ? 49.73469 33.91708 8.50516 1.000 30.15352 141 TYR A O 1
ATOM 1984 N N . TYR A 1 142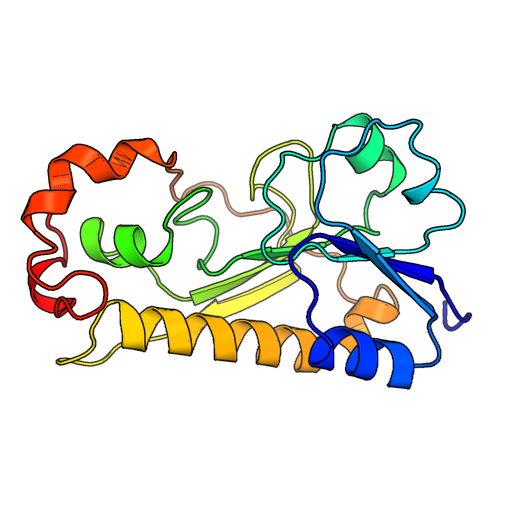 ? 48.79525 34.61223 6.59024 1.000 31.74782 142 TYR A N 1
ATOM 1985 C CA . TYR A 1 142 ? 49.77499 35.64025 6.32804 1.000 31.44641 142 TYR A CA 1
ATOM 1986 C C . TYR A 1 142 ? 49.09809 36.98654 6.24902 1.000 34.44134 142 TYR A C 1
ATOM 1987 O O . TYR A 1 142 ? 47.88965 37.09846 5.99489 1.000 30.78638 142 TYR A O 1
ATOM 2005 N N . GLU A 1 143 ? 49.94924 38.02109 6.37503 1.000 36.12946 143 GLU A N 1
ATOM 2006 C CA . GLU A 1 143 ? 49.46368 39.38301 6.52152 1.000 39.19265 143 GLU A CA 1
ATOM 2007 C C . GLU A 1 143 ? 48.44318 39.77774 5.47830 1.000 39.00637 143 GLU A C 1
ATOM 2008 O O . GLU A 1 143 ? 47.46193 40.45206 5.81455 1.000 44.59301 143 GLU A O 1
ATOM 2020 N N . ASN A 1 144 ? 48.64384 39.40462 4.21972 1.000 39.15419 144 ASN A N 1
ATOM 2021 C CA . ASN A 1 144 ? 47.73414 39.87963 3.17626 1.000 47.11947 144 ASN A CA 1
ATOM 2022 C C . ASN A 1 144 ? 46.79147 38.78468 2.64521 1.000 47.27298 144 ASN A C 1
ATOM 2023 O O . ASN A 1 144 ? 46.17221 38.95892 1.58261 1.000 44.32535 144 ASN A O 1
ATOM 2034 N N . ASP A 1 145 ? 46.60950 37.70068 3.39646 1.000 34.62198 145 ASP A N 1
ATOM 2035 C CA . ASP A 1 145 ? 45.65817 36.67181 2.96723 1.000 32.33171 145 ASP A CA 1
ATOM 2036 C C . ASP A 1 145 ? 44.24287 37.24413 2.81784 1.000 31.30380 145 ASP A C 1
ATOM 2037 O O . ASP A 1 145 ? 43.81901 38.21444 3.49991 1.000 32.52271 145 ASP A O 1
ATOM 2046 N N . THR A 1 146 ? 43.44457 36.52909 2.01376 1.000 32.15565 146 THR A N 1
ATOM 2047 C CA . THR A 1 146 ? 42.03106 36.79711 1.85174 1.000 31.24081 146 THR A CA 1
ATOM 2048 C C . THR A 1 146 ? 41.23439 35.55808 2.28988 1.000 30.33147 146 THR A C 1
ATOM 2049 O O . THR A 1 146 ? 41.80494 34.53871 2.56479 1.000 25.68170 146 THR A O 1
ATOM 2060 N N . LEU A 1 147 ? 39.90814 35.66486 2.37756 1.000 29.39123 147 LEU A N 1
ATOM 2061 C CA . LEU A 1 147 ? 39.13505 34.46024 2.65595 1.000 31.23158 147 LEU A CA 1
ATOM 2062 C C . LEU A 1 147 ? 39.36927 33.41102 1.58559 1.000 29.29516 147 LEU A C 1
ATOM 2063 O O . LEU A 1 147 ? 39.39470 32.23703 1.90135 1.000 28.70517 147 LEU A O 1
ATOM 2079 N N . ARG A 1 148 ? 39.51241 33.81988 0.32312 1.000 28.72317 148 ARG A N 1
ATOM 2080 C CA . ARG A 1 148 ? 39.77609 32.84036 -0.73068 1.000 28.90333 148 ARG A CA 1
ATOM 2081 C C . ARG A 1 148 ? 41.08004 32.11574 -0.48993 1.000 24.63173 148 ARG A C 1
ATOM 2082 O O . ARG A 1 148 ? 41.15509 30.91708 -0.63764 1.000 27.86385 148 ARG A O 1
ATOM 2103 N N . THR A 1 149 ? 42.15997 32.86158 -0.22720 1.000 27.31261 149 THR A N 1
ATOM 2104 C CA . THR A 1 149 ? 43.46078 32.21004 -0.14186 1.000 25.29659 149 THR A CA 1
ATOM 2105 C C . THR A 1 149 ? 43.56271 31.33504 1.09123 1.000 26.50808 149 THR A C 1
ATOM 2106 O O . THR A 1 149 ? 44.16441 30.26394 1.00548 1.000 25.13974 149 THR A O 1
ATOM 2117 N N . THR A 1 150 ? 42.91917 31.73265 2.20930 1.000 25.33905 150 THR A N 1
ATOM 2118 C CA . THR A 1 150 ? 42.91767 30.88881 3.41132 1.000 24.15907 150 THR A CA 1
ATOM 2119 C C . THR A 1 150 ? 42.02756 29.66857 3.21884 1.000 24.30010 150 THR A C 1
ATOM 2120 O O . THR A 1 150 ? 42.44817 28.57558 3.56156 1.000 25.55719 150 THR A O 1
ATOM 2131 N N . TYR A 1 151 ? 40.85100 29.84231 2.60977 1.000 22.86352 151 TYR A N 1
ATOM 2132 C CA . TYR A 1 151 ? 40.00131 28.65371 2.27934 1.000 24.87971 151 TYR A CA 1
ATOM 2133 C C . TYR A 1 151 ? 40.71776 27.66128 1.37529 1.000 24.20985 151 TYR A C 1
ATOM 2134 O O . TYR A 1 151 ? 40.69840 26.42746 1.61429 1.000 27.09580 151 TYR A O 1
ATOM 2152 N N . GLU A 1 152 ? 41.35174 28.15349 0.32876 1.000 26.52499 152 GLU A N 1
ATOM 2153 C CA . GLU A 1 152 ? 42.09507 27.23979 -0.55017 1.000 23.77706 152 GLU A CA 1
ATOM 2154 C C . GLU A 1 152 ? 43.20215 26.55557 0.18971 1.000 26.48005 152 GLU A C 1
ATOM 2155 O O . GLU A 1 152 ? 43.46585 25.41076 -0.04747 1.000 27.20946 152 GLU A O 1
ATOM 2167 N N . ARG A 1 153 ? 43.92119 27.25077 1.07367 1.000 25.22828 153 ARG A N 1
ATOM 2168 C CA . ARG A 1 153 ? 44.97435 26.57367 1.80616 1.000 23.44639 153 ARG A CA 1
ATOM 2169 C C . ARG A 1 153 ? 44.42341 25.49018 2.74974 1.000 22.65239 153 ARG A C 1
ATOM 2170 O O . ARG A 1 153 ? 45.02467 24.41624 2.90191 1.000 26.36612 153 ARG A O 1
ATOM 2191 N N . LEU A 1 154 ? 43.27236 25.75608 3.39835 1.000 25.79537 154 LEU A N 1
ATOM 2192 C CA . LEU A 1 154 ? 42.68233 24.73573 4.24719 1.000 21.31428 154 LEU A CA 1
ATOM 2193 C C . LEU A 1 154 ? 42.27011 23.53027 3.39827 1.000 24.80611 154 LEU A C 1
ATOM 2194 O O . LEU A 1 154 ? 42.49461 22.38755 3.78942 1.000 24.49035 154 LEU A O 1
ATOM 2210 N N . THR A 1 155 ? 41.67428 23.79096 2.23687 1.000 25.30757 155 THR A N 1
ATOM 2211 C CA . THR A 1 155 ? 41.21805 22.68411 1.36403 1.000 26.00322 155 THR A CA 1
ATOM 2212 C C . THR A 1 155 ? 42.39697 21.80520 0.93553 1.000 25.16565 155 THR A C 1
ATOM 2213 O O . THR A 1 155 ? 42.34478 20.57109 1.01899 1.000 27.70336 155 THR A O 1
ATOM 2224 N N . GLN A 1 156 ? 43.48810 22.42889 0.50394 1.000 25.66836 156 GLN A N 1
ATOM 2225 C CA . GLN A 1 156 ? 44.66240 21.65186 0.13950 1.000 27.98996 156 GLN A CA 1
ATOM 2226 C C . GLN A 1 156 ? 45.25549 20.91649 1.31036 1.000 26.44532 156 GLN A C 1
ATOM 2227 O O . GLN A 1 156 ? 45.71666 19.77071 1.18484 1.000 27.91993 156 GLN A O 1
ATOM 2241 N N . THR A 1 157 ? 45.28538 21.55312 2.47385 1.000 24.50458 157 THR A N 1
ATOM 2242 C CA . THR A 1 157 ? 45.84199 20.91102 3.64886 1.000 23.15754 157 THR A CA 1
ATOM 2243 C C . THR A 1 157 ? 45.01731 19.70930 4.13651 1.000 22.35382 157 THR A C 1
ATOM 2244 O O . THR A 1 157 ? 45.58360 18.67189 4.48410 1.000 27.33081 157 THR A O 1
ATOM 2255 N N . ILE A 1 158 ? 43.70049 19.81825 4.16087 1.000 23.46520 158 ILE A N 1
ATOM 2256 C CA . ILE A 1 158 ? 42.96099 18.63965 4.67601 1.000 24.49548 158 ILE A CA 1
ATOM 2257 C C . ILE A 1 158 ? 43.01341 17.45688 3.65583 1.000 23.69372 158 ILE A C 1
ATOM 2258 O O . ILE A 1 158 ? 43.04898 16.30304 4.06253 1.000 24.19716 158 ILE A O 1
ATOM 2274 N N . GLU A 1 159 ? 43.01746 17.74456 2.35032 1.000 25.02917 159 GLU A N 1
ATOM 2275 C CA . GLU A 1 159 ? 43.16271 16.69728 1.31575 1.000 25.77592 159 GLU A CA 1
ATOM 2276 C C . GLU A 1 159 ? 44.51512 16.07074 1.43375 1.000 25.06316 159 GLU A C 1
ATOM 2277 O O . GLU A 1 159 ? 44.64091 14.85751 1.41084 1.000 26.79805 159 GLU A O 1
ATOM 2289 N N . LYS A 1 160 ? 45.56080 16.88144 1.65700 1.000 25.44684 160 LYS A N 1
ATOM 2290 C CA . LYS A 1 160 ? 46.86906 16.30084 1.94510 1.000 25.21864 160 LYS A CA 1
ATOM 2291 C C . LYS A 1 160 ? 46.86498 15.43912 3.18660 1.000 24.60192 160 LYS A C 1
ATOM 2292 O O . LYS A 1 160 ? 47.46464 14.36977 3.20980 1.000 25.52251 160 LYS A O 1
ATOM 2311 N N . LEU A 1 161 ? 46.30154 15.93843 4.28850 1.000 26.42544 161 LEU A N 1
ATOM 2312 C CA . LEU A 1 161 ? 46.32429 15.21464 5.54998 1.000 24.58149 161 LEU A CA 1
ATOM 2313 C C . LEU A 1 161 ? 45.58243 13.88377 5.41976 1.000 23.87322 161 LEU A C 1
ATOM 2314 O O . LEU A 1 161 ? 46.01043 12.84988 5.95251 1.000 25.76619 161 LEU A O 1
ATOM 2330 N N . PHE A 1 162 ? 44.50207 13.90765 4.65311 1.000 22.41521 162 PHE A N 1
ATOM 2331 C CA . PHE A 1 162 ? 43.72220 12.66791 4.44688 1.000 22.29218 162 PHE A CA 1
ATOM 2332 C C . PHE A 1 162 ? 44.57676 11.63040 3.71807 1.000 27.83492 162 PHE A C 1
ATOM 2333 O O . PHE A 1 162 ? 44.69009 10.45834 4.13469 1.000 24.72851 162 PHE A O 1
ATOM 2350 N N . MET A 1 163 ? 45.17079 12.05437 2.60523 1.000 25.96530 163 MET A N 1
ATOM 2351 C CA . MET A 1 163 ? 45.96888 11.08617 1.80549 1.000 26.16294 163 MET A CA 1
ATOM 2352 C C . MET A 1 163 ? 47.18450 10.64559 2.56898 1.000 30.49371 163 MET A C 1
ATOM 2353 O O . MET A 1 163 ? 47.62857 9.49246 2.41774 1.000 31.45553 163 MET A O 1
ATOM 2367 N N . GLU A 1 164 ? 47.77353 11.55279 3.38057 1.000 26.92637 164 GLU A N 1
ATOM 2368 C CA . GLU A 1 164 ? 48.91595 11.14509 4.18801 1.000 26.38357 164 GLU A CA 1
ATOM 2369 C C . GLU A 1 164 ? 48.55257 10.06240 5.17355 1.000 29.97675 164 GLU A C 1
ATOM 2370 O O . GLU A 1 164 ? 49.35670 9.13735 5.39503 1.000 28.85074 164 GLU A O 1
ATOM 2382 N N . TYR A 1 165 ? 47.35754 10.11890 5.75159 1.000 28.72009 165 TYR A N 1
ATOM 2383 C CA . TYR A 1 165 ? 47.03112 9.18675 6.84456 1.000 28.74073 165 TYR A CA 1
ATOM 2384 C C . TYR A 1 165 ? 46.07940 8.06374 6.43370 1.000 31.00684 165 TYR A C 1
ATOM 2385 O O . TYR A 1 165 ? 45.91236 7.10734 7.18637 1.000 35.69379 165 TYR A O 1
ATOM 2403 N N . TRP A 1 166 ? 45.48806 8.14178 5.24784 1.000 28.48069 166 TRP A N 1
ATOM 2404 C CA . TRP A 1 166 ? 44.56204 7.08483 4.85804 1.000 31.02546 166 TRP A CA 1
ATOM 2405 C C . TRP A 1 166 ? 45.17848 5.69265 4.88772 1.000 36.44734 166 TRP A C 1
ATOM 2406 O O . TRP A 1 166 ? 44.47846 4.77244 5.32931 1.000 32.23007 166 TRP A O 1
ATOM 2427 N N . PRO A 1 167 ? 46.42091 5.46403 4.45718 1.000 35.29772 167 PRO A N 1
ATOM 2428 C CA . PRO A 1 167 ? 46.98560 4.08856 4.58958 1.000 39.15910 167 PRO A CA 1
ATOM 2429 C C . PRO A 1 167 ? 46.87557 3.50852 5.98683 1.000 41.50124 167 PRO A C 1
ATOM 2430 O O . PRO A 1 167 ? 46.73157 2.29325 6.12303 1.000 43.65078 167 PRO A O 1
ATOM 2441 N N . LEU A 1 168 ? 46.96372 4.32858 7.02526 1.000 41.22384 168 LEU A N 1
ATOM 2442 C CA . LEU A 1 168 ? 46.74011 3.88046 8.38780 1.000 44.42933 168 LEU A CA 1
ATOM 2443 C C . LEU A 1 168 ? 45.25988 3.80193 8.71909 1.000 44.49778 168 LEU A C 1
ATOM 2444 O O . LEU A 1 168 ? 44.81767 2.81455 9.29791 1.000 43.49714 168 LEU A O 1
ATOM 2460 N N . ILE A 1 169 ? 44.48167 4.86560 8.41861 1.000 39.33136 169 ILE A N 1
ATOM 2461 C CA . ILE A 1 169 ? 43.06963 4.86059 8.76115 1.000 40.29331 169 ILE A CA 1
ATOM 2462 C C . ILE A 1 169 ? 42.37250 3.66754 8.11575 1.000 43.80423 169 ILE A C 1
ATOM 2463 O O . ILE A 1 169 ? 41.46834 3.05672 8.69256 1.000 45.64706 169 ILE A O 1
ATOM 2479 N N . ARG A 1 170 ? 42.77528 3.35181 6.88686 1.000 40.61649 170 ARG A N 1
ATOM 2480 C CA . ARG A 1 170 ? 42.15762 2.27073 6.12460 1.000 44.78206 170 ARG A CA 1
ATOM 2481 C C . ARG A 1 170 ? 42.18740 0.94676 6.87968 1.000 51.32918 170 ARG A C 1
ATOM 2482 O O . ARG A 1 170 ? 41.33526 0.08260 6.65326 1.000 54.74559 170 ARG A O 1
ATOM 2503 N N . LEU A 1 171 ? 43.15701 0.77583 7.76763 1.000 51.79113 171 LEU A N 1
ATOM 2504 C CA . LEU A 1 171 ? 43.36493 -0.47334 8.49290 1.000 54.29765 171 LEU A CA 1
ATOM 2505 C C . LEU A 1 171 ? 43.02395 -0.36323 9.97767 1.000 61.37572 171 LEU A C 1
ATOM 2506 O O . LEU A 1 171 ? 43.49582 -1.17705 10.77088 1.000 65.46876 171 LEU A O 1
ATOM 2522 N N . GLY A 1 172 ? 42.21583 0.62044 10.36214 1.000 59.61832 172 GLY A N 1
ATOM 2523 C CA . GLY A 1 172 ? 41.79533 0.76254 11.74996 1.000 60.39249 172 GLY A CA 1
ATOM 2524 C C . GLY A 1 172 ? 42.88761 1.11839 12.74440 1.000 61.19003 172 GLY A C 1
ATOM 2525 O O . GLY A 1 172 ? 42.73741 0.85276 13.94415 1.000 59.74661 172 GLY A O 1
ATOM 2529 N N . LYS A 1 173 ? 43.96088 1.77480 12.29020 1.000 60.99301 173 LYS A N 1
ATOM 2530 C CA . LYS A 1 173 ? 45.12524 1.96069 13.14838 1.000 61.12450 173 LYS A CA 1
ATOM 2531 C C . LYS A 1 173 ? 45.14718 3.25919 13.96029 1.000 63.28023 173 LYS A C 1
ATOM 2532 O O . LYS A 1 173 ? 46.07667 3.42263 14.76089 1.000 66.13171 173 LYS A O 1
ATOM 2551 N N . ILE A 1 174 ? 44.16072 4.15599 13.81592 1.000 54.80469 174 ILE A N 1
ATOM 2552 C CA . ILE A 1 174 ? 44.05625 5.34488 14.67454 1.000 55.35917 174 ILE A CA 1
ATOM 2553 C C . ILE A 1 174 ? 42.64462 5.36929 15.23082 1.000 56.68171 174 ILE A C 1
ATOM 2554 O O . ILE A 1 174 ? 41.70689 5.78011 14.53918 1.000 63.57284 174 ILE A O 1
ATOM 2570 N N . ARG A 1 175 ? 42.47831 4.92289 16.47699 1.000 56.28592 175 ARG A N 1
ATOM 2571 C CA . ARG A 1 175 ? 41.15353 4.80627 17.09245 1.000 60.17260 175 ARG A CA 1
ATOM 2572 C C . ARG A 1 175 ? 40.55818 6.15757 17.49123 1.000 56.65949 175 ARG A C 1
ATOM 2573 O O . ARG A 1 175 ? 39.35562 6.22999 17.79415 1.000 57.52909 175 ARG A O 1
ATOM 2594 N N . GLY A 1 176 ? 41.34902 7.21110 17.50401 1.000 48.80676 176 GLY A N 1
ATOM 2595 C CA . GLY A 1 176 ? 40.82022 8.52933 17.81927 1.000 47.91789 176 GLY A CA 1
ATOM 2596 C C . GLY A 1 176 ? 40.78258 8.80233 19.31323 1.000 46.92576 176 GLY A C 1
ATOM 2597 O O . GLY A 1 176 ? 40.87288 7.89656 20.13822 1.000 41.60158 176 GLY A O 1
ATOM 2601 N N . ILE A 1 177 ? 40.65608 10.08928 19.65738 1.000 40.97832 177 ILE A N 1
ATOM 2602 C CA . ILE A 1 177 ? 40.52626 10.49364 21.05990 1.000 38.04307 177 ILE A CA 1
ATOM 2603 C C . ILE A 1 177 ? 39.25712 11.30024 21.26843 1.000 35.82276 177 ILE A C 1
ATOM 2604 O O . ILE A 1 177 ? 38.74354 11.91048 20.32941 1.000 35.55700 177 ILE A O 1
ATOM 2620 N N . PRO A 1 178 ? 38.69383 11.29388 22.49337 1.000 37.84579 178 PRO A N 1
ATOM 2621 C CA . PRO A 1 178 ? 37.54866 12.13516 22.78119 1.000 39.96411 178 PRO A CA 1
ATOM 2622 C C . PRO A 1 178 ? 37.85940 13.54784 22.33257 1.000 36.67684 178 PRO A C 1
ATOM 2623 O O . PRO A 1 178 ? 38.94280 14.04622 22.61810 1.000 37.73810 178 PRO A O 1
ATOM 2634 N N . GLN A 1 179 ? 36.90186 14.19468 21.72623 1.000 33.75574 179 GLN A N 1
ATOM 2635 C CA . GLN A 1 179 ? 37.05146 15.58451 21.34241 1.000 41.24841 179 GLN A CA 1
ATOM 2636 C C . GLN A 1 179 ? 37.13103 16.46504 22.57881 1.000 50.16863 179 GLN A C 1
ATOM 2637 O O . GLN A 1 179 ? 36.17666 16.48566 23.37761 1.000 43.76078 179 GLN A O 1
ATOM 2651 N N . PRO A 1 180 ? 38.21748 17.23569 22.75202 1.000 45.57362 180 PRO A N 1
ATOM 2652 C CA . PRO A 1 180 ? 38.35517 18.07539 23.93917 1.000 39.64106 180 PRO A CA 1
ATOM 2653 C C . PRO A 1 180 ? 37.13388 18.91058 24.13915 1.000 36.65162 180 PRO A C 1
ATOM 2654 O O . PRO A 1 180 ? 36.52968 19.42732 23.19240 1.000 40.96037 180 PRO A O 1
ATOM 2665 N N . LYS A 1 181 ? 36.74851 19.04010 25.39857 1.000 40.47453 181 LYS A N 1
ATOM 2666 C CA . LYS A 1 181 ? 35.66619 19.94750 25.74003 1.000 40.67783 181 LYS A CA 1
ATOM 2667 C C . LYS A 1 181 ? 36.15242 21.37249 25.58348 1.000 38.17164 181 LYS A C 1
ATOM 2668 O O . LYS A 1 181 ? 37.27018 21.65487 25.99069 1.000 33.61543 181 LYS A O 1
ATOM 2687 N N . GLY A 1 182 ? 35.28518 22.26200 25.03349 1.000 37.34353 182 GLY A N 1
ATOM 2688 C CA . GLY A 1 182 ? 35.64726 23.60770 24.65021 1.000 44.47793 182 GLY A CA 1
ATOM 2689 C C . GLY A 1 182 ? 35.26566 23.92280 23.19351 1.000 38.79931 182 GLY A C 1
ATOM 2690 O O . GLY A 1 182 ? 34.42692 23.25498 22.58069 1.000 35.33491 182 GLY A O 1
ATOM 2694 N N . GLY A 1 183 ? 35.90450 24.97363 22.65952 1.000 34.37690 183 GLY A N 1
ATOM 2695 C CA . GLY A 1 183 ? 35.71052 25.35051 21.25202 1.000 31.85070 183 GLY A CA 1
ATOM 2696 C C . GLY A 1 183 ? 34.46521 26.20298 21.01288 1.000 33.76250 183 GLY A C 1
ATOM 2697 O O . GLY A 1 183 ? 34.04149 26.97420 21.82055 1.000 37.51917 183 GLY A O 1
ATOM 2701 N N . SER A 1 184 ? 33.86755 25.99348 19.83902 1.000 30.73844 184 SER A N 1
ATOM 2702 C CA . SER A 1 184 ? 32.74947 26.85097 19.39232 1.000 34.38563 184 SER A CA 1
ATOM 2703 C C . SER A 1 184 ? 31.93294 26.13617 18.31540 1.000 33.71103 184 SER A C 1
ATOM 2704 O O . SER A 1 184 ? 32.36473 25.13554 17.75437 1.000 31.38111 184 SER A O 1
ATOM 2712 N N . TYR A 1 185 ? 30.75013 26.67100 18.04041 1.000 33.00156 185 TYR A N 1
ATOM 2713 C CA . TYR A 1 185 ? 29.82785 26.13395 17.05159 1.000 37.02999 185 TYR A CA 1
ATOM 2714 C C . TYR A 1 185 ? 29.07002 27.26921 16.39800 1.000 39.37342 185 TYR A C 1
ATOM 2715 O O . TYR A 1 185 ? 28.70309 28.22015 17.10011 1.000 38.40324 185 TYR A O 1
ATOM 2733 N N . HIS A 1 186 ? 28.87583 27.19305 15.06899 1.000 39.20699 186 HIS A N 1
ATOM 2734 C CA . HIS A 1 186 ? 28.11758 28.19484 14.34197 1.000 37.76291 186 HIS A CA 1
ATOM 2735 C C . HIS A 1 186 ? 27.15260 27.53276 13.36611 1.000 39.56894 186 HIS A C 1
ATOM 2736 O O . HIS A 1 186 ? 27.42586 26.48467 12.81119 1.000 37.05678 186 HIS A O 1
ATOM 2750 N N . LYS A 1 187 ? 26.01339 28.17283 13.15995 1.000 41.50688 187 LYS A N 1
ATOM 2751 C CA . LYS A 1 187 ? 25.05412 27.84929 12.11487 1.000 44.25288 187 LYS A CA 1
ATOM 2752 C C . LYS A 1 187 ? 25.28374 28.77717 10.93072 1.000 40.17281 187 LYS A C 1
ATOM 2753 O O . LYS A 1 187 ? 25.90411 29.84776 11.04859 1.000 40.66464 187 LYS A O 1
ATOM 2772 N N . LEU A 1 188 ? 24.72438 28.38657 9.78082 1.000 43.86059 188 LEU A N 1
ATOM 2773 C CA . LEU A 1 188 ? 24.92948 29.17730 8.57221 1.000 45.84368 188 LEU A CA 1
ATOM 2774 C C . LEU A 1 188 ? 24.44240 30.60850 8.73334 1.000 49.87471 188 LEU A C 1
ATOM 2775 O O . LEU A 1 188 ? 25.05117 31.53784 8.20143 1.000 47.11612 188 LEU A O 1
ATOM 2791 N N . LYS A 1 189 ? 23.37574 30.81791 9.49936 1.000 54.57176 189 LYS A N 1
ATOM 2792 C CA . LYS A 1 189 ? 22.79291 32.14646 9.59503 1.000 57.96298 189 LYS A CA 1
ATOM 2793 C C . LYS A 1 189 ? 23.56960 33.08393 10.50114 1.000 52.75028 189 LYS A C 1
ATOM 2794 O O . LYS A 1 189 ? 23.37597 34.29447 10.39954 1.000 53.16644 189 LYS A O 1
ATOM 2813 N N . ASP A 1 190 ? 24.48461 32.56975 11.34104 1.000 44.33110 190 ASP A N 1
ATOM 2814 C CA . ASP A 1 190 ? 25.16929 33.39475 12.31514 1.000 41.13131 190 ASP A CA 1
ATOM 2815 C C . ASP A 1 190 ? 26.02831 34.46467 11.69914 1.000 38.89994 190 ASP A C 1
ATOM 2816 O O . ASP A 1 190 ? 26.28028 35.48357 12.35861 1.000 44.59852 190 ASP A O 1
ATOM 2825 N N . LYS A 1 191 ? 26.47877 34.29260 10.45633 1.000 36.10559 191 LYS A N 1
ATOM 2826 C CA . LYS A 1 191 ? 27.35201 35.28528 9.84483 1.000 42.20624 191 LYS A CA 1
ATOM 2827 C C . LYS A 1 191 ? 26.62412 36.52605 9.30219 1.000 46.90287 191 LYS A C 1
ATOM 2828 O O . LYS A 1 191 ? 27.29285 37.51663 8.92525 1.000 44.15177 191 LYS A O 1
ATOM 2847 N N . GLU A 1 192 ? 25.28796 36.54068 9.29901 1.000 58.37885 192 GLU A N 1
ATOM 2848 C CA . GLU A 1 192 ? 24.56435 3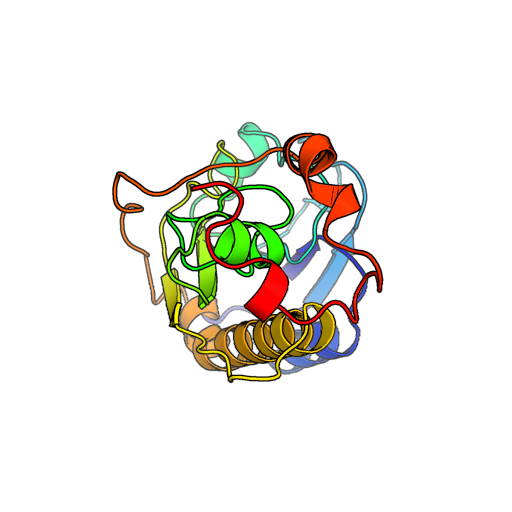7.62943 8.62386 1.000 60.44134 192 GLU A CA 1
ATOM 2849 C C . GLU A 1 192 ? 24.95104 39.01164 9.14012 1.000 55.86844 192 GLU A C 1
ATOM 2850 O O . GLU A 1 192 ? 25.15957 39.93745 8.35441 1.000 57.26967 192 GLU A O 1
ATOM 2862 N N . LYS A 1 193 ? 25.06353 39.18391 10.44944 1.000 51.55771 193 LYS A N 1
ATOM 2863 C CA . LYS A 1 193 ? 25.37819 40.52569 10.92587 1.000 53.17664 193 LYS A CA 1
ATOM 2864 C C . LYS A 1 193 ? 26.79632 40.96853 10.60763 1.000 58.19445 193 LYS A C 1
ATOM 2865 O O . LYS A 1 193 ? 27.15092 42.11331 10.91075 1.000 55.55703 193 LYS A O 1
ATOM 2884 N N . TYR A 1 194 ? 27.61833 40.10561 10.00416 1.000 55.09166 194 TYR A N 1
ATOM 2885 C CA . TYR A 1 194 ? 28.98795 40.46309 9.67399 1.000 51.48026 194 TYR A CA 1
ATOM 2886 C C . TYR A 1 194 ? 29.23016 40.57641 8.18335 1.000 46.08237 194 TYR A C 1
ATOM 2887 O O . TYR A 1 194 ? 30.30246 41.06460 7.77850 1.000 44.59166 194 TYR A O 1
ATOM 2905 N N . LEU A 1 195 ? 28.25431 40.19238 7.35636 1.000 44.99657 195 LEU A N 1
ATOM 2906 C CA . LEU A 1 195 ? 28.45289 40.23402 5.90732 1.000 48.35156 195 LEU A CA 1
ATOM 2907 C C . LEU A 1 195 ? 28.85369 41.61780 5.40942 1.000 48.46525 195 LEU A C 1
ATOM 2908 O O . LEU A 1 195 ? 29.46330 41.73340 4.35353 1.000 51.42536 195 LEU A O 1
ATOM 2924 N N . TYR A 1 196 ? 28.50848 42.68128 6.13878 1.000 48.80811 196 TYR A N 1
ATOM 2925 C CA . TYR A 1 196 ? 28.86183 44.02419 5.70434 1.000 53.98879 196 TYR A CA 1
ATOM 2926 C C . TYR A 1 196 ? 30.36688 44.22297 5.71906 1.000 59.41109 196 TYR A C 1
ATOM 2927 O O . TYR A 1 196 ? 30.86609 45.17076 5.10121 1.000 55.47075 196 TYR A O 1
ATOM 2945 N N . LEU A 1 197 ? 31.09202 43.36651 6.45551 1.000 53.19059 197 LEU A N 1
ATOM 2946 C CA . LEU A 1 197 ? 32.55050 43.43055 6.43925 1.000 48.16461 197 LEU A CA 1
ATOM 2947 C C . LEU A 1 197 ? 33.12438 42.85631 5.15741 1.000 42.55149 197 LEU A C 1
ATOM 2948 O O . LEU A 1 197 ? 34.19410 43.29447 4.73421 1.000 43.88003 197 LEU A O 1
ATOM 2964 N N . LEU A 1 198 ? 32.40265 41.92394 4.52322 1.000 41.83123 198 LEU A N 1
ATOM 2965 C CA . LEU A 1 198 ? 32.90219 41.22848 3.34192 1.000 42.90970 198 LEU A CA 1
ATOM 2966 C C . LEU A 1 198 ? 32.61295 42.02586 2.06432 1.000 43.96125 198 LEU A C 1
ATOM 2967 O O . LEU A 1 198 ? 31.94496 41.56049 1.14835 1.000 41.76794 198 LEU A O 1
ATOM 2983 N N . THR A 1 199 ? 33.22097 43.20541 1.99218 1.000 49.83980 199 THR A N 1
ATOM 2984 C CA . THR A 1 199 ? 32.99904 44.10173 0.86887 1.000 58.06786 199 THR A CA 1
ATOM 2985 C C . THR A 1 199 ? 33.53342 43.55432 -0.43532 1.000 56.06114 199 THR A C 1
ATOM 2986 O O . THR A 1 199 ? 33.03556 43.95675 -1.48818 1.000 48.85119 199 THR A O 1
ATOM 2997 N N . ASP A 1 200 ? 34.52297 42.64574 -0.39526 1.000 48.09111 200 ASP A N 1
ATOM 2998 C CA . ASP A 1 200 ? 35.03201 42.04030 -1.62408 1.000 44.21330 200 ASP A CA 1
ATOM 2999 C C . ASP A 1 200 ? 34.78118 40.54480 -1.67866 1.000 43.43480 200 ASP A C 1
ATOM 3000 O O . ASP A 1 200 ? 35.45380 39.83655 -2.40891 1.000 42.00922 200 ASP A O 1
ATOM 3009 N N . GLY A 1 201 ? 33.75483 40.08401 -0.98041 1.000 41.84576 201 GLY A N 1
ATOM 3010 C CA . GLY A 1 201 ? 33.34146 38.68914 -1.08000 1.000 44.40586 201 GLY A CA 1
ATOM 3011 C C . GLY A 1 201 ? 34.50057 37.80622 -0.60555 1.000 38.65629 201 GLY A C 1
ATOM 3012 O O . GLY A 1 201 ? 35.15590 38.10869 0.41778 1.000 36.46274 201 GLY A O 1
ATOM 3016 N N . TRP A 1 202 ? 34.77384 36.80190 -1.40540 1.000 38.99092 202 TRP A N 1
ATOM 3017 C CA . TRP A 1 202 ? 35.87667 35.87589 -1.15690 1.000 38.08276 202 TRP A CA 1
ATOM 3018 C C . TRP A 1 202 ? 37.20954 36.59677 -1.11398 1.000 37.20937 202 TRP A C 1
ATOM 3019 O O . TRP A 1 202 ? 38.12612 36.15636 -0.42577 1.000 34.91863 202 TRP A O 1
ATOM 3040 N N . ASP A 1 203 ? 37.33202 37.72762 -1.80628 1.000 38.02617 203 ASP A N 1
ATOM 3041 C CA . ASP A 1 203 ? 38.60118 38.42766 -1.86589 1.000 37.51742 203 ASP A CA 1
ATOM 3042 C C . ASP A 1 203 ? 38.72314 39.52797 -0.81317 1.000 36.44578 203 ASP A C 1
ATOM 3043 O O . ASP A 1 203 ? 39.61287 40.38289 -0.92532 1.000 41.34443 203 ASP A O 1
ATOM 3052 N N . THR A 1 204 ? 37.89072 39.48358 0.23873 1.000 36.95268 204 THR A N 1
ATOM 3053 C CA . THR A 1 204 ? 38.08666 40.35396 1.39545 1.000 37.82611 204 THR A CA 1
ATOM 3054 C C . THR A 1 204 ? 39.38065 39.98798 2.12884 1.000 38.77441 204 THR A C 1
ATOM 3055 O O . THR A 1 204 ? 39.57347 38.81056 2.48369 1.000 33.33018 204 THR A O 1
ATOM 3066 N N . PRO A 1 205 ? 40.27564 40.93735 2.34289 1.000 37.96308 205 PRO A N 1
ATOM 3067 C CA . PRO A 1 205 ? 41.43893 40.68456 3.20988 1.000 37.39736 205 PRO A CA 1
ATOM 3068 C C . PRO A 1 205 ? 40.98760 40.24789 4.59241 1.000 34.79167 205 PRO A C 1
ATOM 3069 O O . PRO A 1 205 ? 40.00912 40.77082 5.14208 1.000 33.94767 205 PRO A O 1
ATOM 3080 N N . VAL A 1 206 ? 41.67150 39.23749 5.14630 1.000 32.17460 206 VAL A N 1
ATOM 3081 C CA . VAL A 1 206 ? 41.24111 38.73629 6.45043 1.000 32.96039 206 VAL A CA 1
ATOM 3082 C C . VAL A 1 206 ? 41.59691 39.73449 7.55020 1.000 35.30375 206 VAL A C 1
ATOM 3083 O O . VAL A 1 206 ? 40.94004 39.76767 8.59475 1.000 35.66217 206 VAL A O 1
ATOM 3096 N N . GLN A 1 207 ? 42.63255 40.55286 7.33988 1.000 37.35946 207 GLN A N 1
ATOM 3097 C CA . GLN A 1 207 ? 43.03330 41.54144 8.34855 1.000 43.60185 207 GLN A CA 1
ATOM 3098 C C . GLN A 1 207 ? 41.83430 42.38008 8.78545 1.000 46.01814 207 GLN A C 1
ATOM 3099 O O . GLN A 1 207 ? 41.67183 42.65652 9.97307 1.000 51.39560 207 GLN A O 1
ATOM 3113 N N . LYS A 1 208 ? 40.93474 42.71051 7.84698 1.000 45.80562 208 LYS A N 1
ATOM 3114 C CA . LYS A 1 208 ? 39.73185 43.48334 8.14569 1.000 51.08301 208 LYS A CA 1
ATOM 3115 C C . LYS A 1 208 ? 38.75329 42.76214 9.05437 1.000 49.72834 208 LYS A C 1
ATOM 3116 O O . LYS A 1 208 ? 37.84086 43.40369 9.60825 1.000 47.80752 208 LYS A O 1
ATOM 3135 N N . LEU A 1 209 ? 38.91057 41.43563 9.22056 1.000 39.00047 209 LEU A N 1
ATOM 3136 C CA . LEU A 1 209 ? 37.92596 40.60498 9.87463 1.000 37.08092 209 LEU A CA 1
ATOM 3137 C C . LEU A 1 209 ? 38.34381 40.18080 11.27069 1.000 35.29988 209 LEU A C 1
ATOM 3138 O O . LEU A 1 209 ? 37.48327 39.77047 12.06089 1.000 39.44326 209 LEU A O 1
ATOM 3154 N N . ILE A 1 210 ? 39.63135 40.26504 11.58412 1.000 35.65312 210 ILE A N 1
ATOM 3155 C CA . ILE A 1 210 ? 40.15261 39.60313 12.77564 1.000 38.92610 210 ILE A CA 1
ATOM 3156 C C . ILE A 1 210 ? 39.55679 40.25592 13.99969 1.000 45.77304 210 ILE A C 1
ATOM 3157 O O . ILE A 1 210 ? 39.67297 41.47661 14.17968 1.000 44.09551 210 ILE A O 1
ATOM 3173 N N . GLY A 1 211 ? 38.91032 39.44497 14.83177 1.000 44.02556 211 GLY A N 1
ATOM 3174 C CA . GLY A 1 211 ? 38.34722 39.85825 16.09040 1.000 47.99338 211 GLY A CA 1
ATOM 3175 C C . GLY A 1 211 ? 37.02693 40.58184 16.00613 1.000 49.52708 211 GLY A C 1
ATOM 3176 O O . GLY A 1 211 ? 36.51343 40.99871 17.04848 1.000 54.81653 211 GLY A O 1
ATOM 3180 N N . LYS A 1 212 ? 36.48188 40.78576 14.80971 1.000 47.91298 212 LYS A N 1
ATOM 3181 C CA . LYS A 1 212 ? 35.32343 41.66240 14.66663 1.000 49.61805 212 LYS A CA 1
ATOM 3182 C C . LYS A 1 212 ? 34.10639 41.12040 15.36685 1.000 53.78798 212 LYS A C 1
ATOM 3183 O O . LYS A 1 212 ? 33.17317 41.86987 15.62093 1.000 54.62255 212 LYS A O 1
ATOM 3202 N N . ALA A 1 213 ? 34.07082 39.83323 15.66734 1.000 53.74564 213 ALA A N 1
ATOM 3203 C CA . ALA A 1 213 ? 33.02926 39.26407 16.51180 1.000 54.91306 213 ALA A CA 1
ATOM 3204 C C . ALA A 1 213 ? 33.49367 39.15466 17.95902 1.000 62.48678 213 ALA A C 1
ATOM 3205 O O . ALA A 1 213 ? 32.92206 38.39377 18.73695 1.000 68.47356 213 ALA A O 1
ATOM 3212 N N . GLN A 1 214 ? 34.54581 39.88040 18.31673 1.000 67.14807 214 GLN A N 1
ATOM 3213 C CA . GLN A 1 214 ? 35.20845 39.75365 19.61650 1.000 67.99690 214 GLN A CA 1
ATOM 3214 C C . GLN A 1 214 ? 35.54464 38.29931 19.91687 1.000 67.60441 214 GLN A C 1
ATOM 3215 O O . GLN A 1 214 ? 36.65051 37.81186 19.58286 1.000 70.26996 214 GLN A O 1
#

=== Feature glossary ===
The record interleaves many kinds of information about one protein. Here is each kind framed as the question it answers.

Q: Are the domains correctly placed relative to each other?
A: Predicted aligned error is AlphaFold's pairwise confidence. Unlike pLDDT (per-residue), PAE is per-residue-pair and captures whether two parts of the structure are correctly placed relative to each other. Units are ångströms of expected positional error.

Q: Which residues are in helices, strands, or loops?
A: Eight-state secondary structure (DSSP): H is the canonical α-helix, G the tighter 3₁₀-helix, I the wider π-helix; E/B are β-structure, T and S are turns and bends, and '-' is everything else. DSSP derives these from the pattern of main-chain N–H···O=C hydrogen bonds, not from the sequence.

Q: What if only a Cα trace is available?
A: P-SEA three-state annotation labels each residue as helix, strand, or coil based purely on the geometry of the Cα trace. It serves as a fallback when the full backbone (and thus DSSP) is unavailable.

Q: What are the backbone torsion angles?
A: φ (phi) and ψ (psi) are the two rotatable backbone dihedrals per residue: φ is the C(i-1)–N–Cα–C torsion, ψ is the N–Cα–C–N(i+1) torsion, both in degrees on (−180°, 180°]. α-helical residues cluster near (−60°, −45°); β-strand residues near (−120°, +130°). A Ramachandran plot is simply a scatter of (φ, ψ) for every residue.

Q: What known structures does this most resemble?
A: Structural nearest neighbors (via Foldseek easy-search vs the PDB). Reported per hit: target PDB id, E-value, and alignment TM-score. A TM-score above ~0.5 is the conventional threshold for 'same fold'.

Q: What family and function is it annotated with?
A: Database cross-references. InterPro integrates a dozen domain/family signature databases into unified entries with residue-range hits. GO terms attach function/process/location labels with evidence codes. CATH codes position the fold in a four-level structural taxonomy. Organism is the NCBI-taxonomy species name.

Q: Which residues are buried vs exposed?
A: Solvent accessibility: the surface area of each residue that a 1.4 Å water probe can touch, in Å². When only backbone atoms are present the absolute values are lower than full-atom SASA (side chains contribute most of the area) and are flagged as backbone-only.

Q: What do the diagnostic plots show?
A: Three diagnostic plots accompany the record. The Cα contact map visualizes the tertiary structure as a 2D adjacency matrix (8 Å cutoff, sequence-local contacts suppressed). The Ramachandran plot shows the distribution of backbone (φ, ψ) torsions, with points in the α and β basins reflecting secondary structure content. The PAE plot shows AlphaFold's inter-residue confidence as a color matrix.

Q: What is the amino-acid chain?
A: The amino-acid sequence is the protein's primary structure: the linear order of residues from the N-terminus to the C-terminus, written in one-letter code. Everything else here — the 3D coordinates, the secondary structure, the domain annotations — is ultimately a consequence of this string.

Q: What do the rendered images show?
A: The six renders are orthographic views along the three Cartesian axes in both directions. Representation (cartoon, sticks, or surface) and color scheme (sequence-rainbow or by-chain) vary across proteins so the training set covers all the common visualization conventions.

Q: Where is each backbone atom in 3D?
A: The mmCIF table is the protein's shape written out atom by atom. For each backbone N, Cα, C, and carbonyl O, it records an (x, y, z) coordinate triple in Å plus the residue type, chain letter, and residue number.

Q: How mobile is each atom in the crystal?
A: For experimental (PDB) structures, the B-factor (temperature factor) quantifies the positional spread of each atom in the crystal — a combination of thermal vibration and static disorder — in units of Å². High B-factors mark flexible loops or poorly resolved regions; low B-factors mark the rigid, well-ordered core.

Q: How big and how compact is the whole molecule?
A: Three whole-structure scalars: the radius of gyration (RMS distance of Cα from centroid, in Å), the count of Cα–Cα contacts (pairs closer than 8 Å and separated by more than four residues in sequence — i.e. tertiary, not local, contacts), and the bounding-box dimensions. Together they distinguish compact globular folds from extended fibres or disordered chains.

Q: What does the local fold look like, residue by residue?
A: A 3Di character summarizes, for each residue, the relative orientation of the Cα frame of its nearest spatial neighbor. Because it encodes fold topology rather than chemistry, 3Di alignments detect remote structural similarity that sequence alignment misses.

Q: How confident is the AlphaFold model at each residue?
A: For AlphaFold models, the B-factor field carries pLDDT — the model's own estimate of local accuracy on a 0–100 scale. Regions with pLDDT<50 should be treated as essentially unmodeled; they often correspond to intrinsically disordered segments.